Protein AF-A0A973CL32-F1 (afdb_monomer)

Structure (mmCIF, N/CA/C/O backbone):
data_AF-A0A973CL32-F1
#
_entry.id   AF-A0A973CL32-F1
#
loop_
_atom_site.group_PDB
_atom_site.id
_atom_site.type_symbol
_atom_site.label_atom_id
_atom_site.label_alt_id
_atom_site.label_comp_id
_atom_site.label_asym_id
_atom_site.label_entity_id
_atom_site.label_seq_id
_atom_site.pdbx_PDB_ins_code
_atom_site.Cartn_x
_atom_site.Cartn_y
_atom_site.Cartn_z
_atom_site.occupancy
_atom_site.B_iso_or_equiv
_atom_site.auth_seq_id
_atom_site.auth_comp_id
_atom_site.auth_asym_id
_atom_site.auth_atom_id
_atom_site.pdbx_PDB_model_num
ATOM 1 N N . MET A 1 1 ? 31.484 -4.682 33.815 1.00 46.16 1 MET A N 1
ATOM 2 C CA . MET A 1 1 ? 30.487 -3.812 33.155 1.00 46.16 1 MET A CA 1
ATOM 3 C C . MET A 1 1 ? 29.108 -4.346 33.508 1.00 46.16 1 MET A C 1
ATOM 5 O O . MET A 1 1 ? 28.923 -5.546 33.334 1.00 46.16 1 MET A O 1
ATOM 9 N N . PRO A 1 2 ? 28.189 -3.544 34.068 1.00 60.88 2 PRO A N 1
ATOM 10 C CA . PRO A 1 2 ? 26.828 -4.011 34.311 1.00 60.88 2 PRO A CA 1
ATOM 11 C C . PRO A 1 2 ? 26.121 -4.266 32.973 1.00 60.88 2 PRO A C 1
ATOM 13 O O . PRO A 1 2 ? 26.173 -3.429 32.073 1.00 60.88 2 PRO A O 1
ATOM 16 N N . ILE A 1 3 ? 25.490 -5.433 32.842 1.00 66.94 3 ILE A N 1
ATOM 17 C CA . ILE A 1 3 ? 24.630 -5.779 31.706 1.00 66.94 3 ILE A CA 1
ATOM 18 C C . ILE A 1 3 ? 23.251 -5.191 32.006 1.00 66.94 3 ILE A C 1
ATOM 20 O O . ILE A 1 3 ? 22.606 -5.596 32.971 1.00 66.94 3 ILE A O 1
ATOM 24 N N . ILE A 1 4 ? 22.811 -4.221 31.205 1.00 69.69 4 ILE A N 1
ATOM 25 C CA . ILE A 1 4 ? 21.449 -3.684 31.275 1.00 69.69 4 ILE A CA 1
ATOM 26 C C . ILE A 1 4 ? 20.610 -4.469 30.267 1.00 69.69 4 ILE A C 1
ATOM 28 O O . ILE A 1 4 ? 20.806 -4.337 29.061 1.00 69.69 4 ILE A O 1
ATOM 32 N N . ALA A 1 5 ? 19.708 -5.314 30.763 1.00 73.88 5 ALA A N 1
ATOM 33 C CA . ALA A 1 5 ? 18.741 -6.014 29.927 1.00 73.88 5 ALA A CA 1
ATOM 34 C C . ALA A 1 5 ? 17.584 -5.071 29.567 1.00 73.88 5 ALA A C 1
ATOM 36 O O . ALA A 1 5 ? 17.047 -4.390 30.441 1.00 73.88 5 ALA A O 1
ATOM 37 N N . TYR A 1 6 ? 17.190 -5.058 28.294 1.00 80.62 6 TYR A N 1
ATOM 38 C CA . TYR A 1 6 ? 16.025 -4.326 27.799 1.00 80.62 6 TYR A CA 1
ATOM 39 C C . TYR A 1 6 ? 14.933 -5.314 27.402 1.00 80.62 6 TYR A C 1
ATOM 41 O O . TYR A 1 6 ? 15.220 -6.365 26.829 1.00 80.62 6 TYR A O 1
ATOM 49 N N . LYS A 1 7 ? 13.680 -4.964 27.688 1.00 82.44 7 LYS A N 1
ATOM 50 C CA . LYS A 1 7 ? 12.511 -5.666 27.161 1.00 82.44 7 LYS A CA 1
ATOM 51 C C . LYS A 1 7 ? 12.025 -4.936 25.918 1.00 82.44 7 LYS A C 1
ATOM 53 O O . LYS A 1 7 ? 12.028 -3.707 25.892 1.00 82.44 7 LYS A O 1
ATOM 58 N N . THR A 1 8 ? 11.591 -5.684 24.912 1.00 84.88 8 THR A N 1
ATOM 59 C CA . THR A 1 8 ? 10.982 -5.135 23.698 1.00 84.88 8 THR A CA 1
ATOM 60 C C . THR A 1 8 ? 9.617 -5.771 23.473 1.00 84.88 8 THR A C 1
ATOM 62 O O . THR A 1 8 ? 9.423 -6.949 23.762 1.00 84.88 8 THR A O 1
ATOM 65 N N . VAL A 1 9 ? 8.666 -4.969 23.006 1.00 85.50 9 VAL A N 1
ATOM 66 C CA . VAL A 1 9 ? 7.362 -5.411 22.507 1.00 85.50 9 VAL A CA 1
ATOM 67 C C . VAL A 1 9 ? 7.264 -4.903 21.081 1.00 85.50 9 VAL A C 1
ATOM 69 O O . VAL A 1 9 ? 7.376 -3.697 20.858 1.00 85.50 9 VAL A O 1
ATOM 72 N N . THR A 1 10 ? 7.083 -5.820 20.138 1.00 86.19 10 THR A N 1
ATOM 73 C CA . THR A 1 10 ? 6.906 -5.510 18.720 1.00 86.19 10 THR A CA 1
ATOM 74 C C . THR A 1 10 ? 5.519 -5.966 18.309 1.00 86.19 10 THR A C 1
ATOM 76 O O . THR A 1 10 ? 5.121 -7.084 18.626 1.00 86.19 10 THR A O 1
ATOM 79 N N . ILE A 1 11 ? 4.793 -5.092 17.626 1.00 86.69 11 ILE A N 1
ATOM 80 C CA . ILE A 1 11 ? 3.496 -5.390 17.029 1.00 86.69 11 ILE A CA 1
ATOM 81 C C . ILE A 1 11 ? 3.693 -5.264 15.527 1.00 86.69 11 ILE A C 1
ATOM 83 O O . ILE A 1 11 ? 4.079 -4.193 15.060 1.00 86.69 11 ILE A O 1
ATOM 87 N N . ASN A 1 12 ? 3.467 -6.359 14.811 1.00 90.25 12 ASN A N 1
ATOM 88 C CA . ASN A 1 12 ? 3.459 -6.404 13.354 1.00 90.25 12 ASN A CA 1
ATOM 89 C C . ASN A 1 12 ? 2.015 -6.588 12.917 1.00 90.25 12 ASN A C 1
ATOM 91 O O . ASN A 1 12 ? 1.302 -7.359 13.550 1.00 90.25 12 ASN A O 1
ATOM 95 N N . ILE A 1 13 ? 1.594 -5.897 11.869 1.00 91.88 13 ILE A N 1
ATOM 96 C CA . ILE A 1 13 ? 0.266 -6.051 11.281 1.00 91.88 13 ILE A CA 1
ATOM 97 C C . ILE A 1 13 ? 0.396 -6.043 9.766 1.00 91.88 13 ILE A C 1
ATOM 99 O O . ILE A 1 13 ? 1.295 -5.393 9.225 1.00 91.88 13 ILE A O 1
ATOM 103 N N . HIS A 1 14 ? -0.549 -6.698 9.111 1.00 94.12 14 HIS A N 1
ATOM 104 C CA . HIS A 1 14 ? -0.807 -6.492 7.698 1.00 94.12 14 HIS A CA 1
ATOM 105 C C . HIS A 1 14 ? -2.067 -5.638 7.574 1.00 94.12 14 HIS A C 1
ATOM 107 O O . HIS A 1 14 ? -3.058 -5.899 8.257 1.00 94.12 14 HIS A O 1
ATOM 113 N N . TYR A 1 15 ? -2.044 -4.596 6.754 1.00 94.06 15 TYR A N 1
ATOM 114 C CA . TYR A 1 15 ? -3.199 -3.730 6.548 1.00 94.06 15 TYR A CA 1
ATOM 115 C C . TYR A 1 15 ? -3.671 -3.791 5.102 1.00 94.06 15 TYR A C 1
ATOM 117 O O . TYR A 1 15 ? -2.870 -3.989 4.194 1.00 94.06 15 TYR A O 1
ATOM 125 N N . ALA A 1 16 ? -4.957 -3.527 4.890 1.00 94.31 16 ALA A N 1
ATOM 126 C CA . ALA A 1 16 ? -5.509 -3.240 3.574 1.00 94.31 16 ALA A CA 1
ATOM 127 C C . ALA A 1 16 ? -6.421 -2.013 3.607 1.00 94.31 16 ALA A C 1
ATOM 129 O O . ALA A 1 16 ? -7.000 -1.667 4.637 1.00 94.31 16 ALA A O 1
ATOM 130 N N . GLN A 1 17 ? -6.526 -1.324 2.475 1.00 95.31 17 GLN A N 1
ATOM 131 C CA . GLN A 1 17 ? -7.317 -0.109 2.323 1.00 95.31 17 GLN A CA 1
ATOM 132 C C . GLN A 1 17 ? -7.864 0.005 0.900 1.00 95.31 17 GLN A C 1
ATOM 134 O O . GLN A 1 17 ? -7.115 -0.099 -0.073 1.00 95.31 17 GLN A O 1
ATOM 139 N N . GLY A 1 18 ? -9.152 0.314 0.780 1.00 94.19 18 GLY A N 1
ATOM 140 C CA . GLY A 1 18 ? -9.776 0.650 -0.496 1.00 94.19 18 GLY A CA 1
ATOM 141 C C . GLY A 1 18 ? -9.588 2.129 -0.816 1.00 94.19 18 GLY A C 1
ATOM 142 O O . GLY A 1 18 ? -9.712 2.996 0.051 1.00 94.19 18 GLY A O 1
ATOM 143 N N . ARG A 1 19 ? -9.263 2.455 -2.064 1.00 93.06 19 ARG A N 1
ATOM 144 C CA . ARG A 1 19 ? -8.953 3.827 -2.480 1.00 93.06 19 ARG A CA 1
ATOM 145 C C . ARG A 1 19 ? -9.694 4.172 -3.746 1.00 93.06 19 ARG A C 1
ATOM 147 O O . ARG A 1 19 ? -9.392 3.624 -4.801 1.00 93.06 19 ARG A O 1
ATOM 154 N N . ARG A 1 20 ? -10.625 5.116 -3.642 1.00 92.81 20 ARG A N 1
ATOM 155 C CA . ARG A 1 20 ? -11.398 5.605 -4.782 1.00 92.81 20 ARG A CA 1
ATOM 156 C C . ARG A 1 20 ? -10.759 6.869 -5.340 1.00 92.81 20 ARG A C 1
ATOM 158 O O . ARG A 1 20 ? -10.521 7.827 -4.603 1.00 92.81 20 ARG A O 1
ATOM 165 N N . ILE A 1 21 ? -10.432 6.863 -6.626 1.00 92.62 21 ILE A N 1
ATOM 166 C CA . ILE A 1 21 ? -9.752 7.960 -7.325 1.00 92.62 21 ILE A CA 1
ATOM 167 C C . ILE A 1 21 ? -10.384 8.192 -8.696 1.00 92.62 21 ILE A C 1
ATOM 169 O O . ILE A 1 21 ? -10.992 7.292 -9.264 1.00 92.62 21 ILE A O 1
ATOM 173 N N . ASP A 1 22 ? -10.169 9.378 -9.259 1.00 92.94 22 ASP A N 1
ATOM 174 C CA . ASP A 1 22 ? -10.465 9.636 -10.668 1.00 92.94 22 ASP A CA 1
ATOM 175 C C . ASP A 1 22 ? -9.274 9.218 -11.530 1.00 92.94 22 ASP A C 1
ATOM 177 O O . ASP A 1 22 ? -8.129 9.587 -11.243 1.00 92.94 22 ASP A O 1
ATOM 181 N N . CYS A 1 23 ? -9.534 8.475 -12.604 1.00 90.56 23 CYS A N 1
ATOM 182 C CA . CYS A 1 23 ? -8.497 8.107 -13.558 1.00 90.56 23 CYS A CA 1
ATOM 183 C C . CYS A 1 23 ? -7.926 9.347 -14.269 1.00 90.56 23 CYS A C 1
ATOM 185 O O . CYS A 1 23 ? -8.664 10.173 -14.808 1.00 90.56 23 CYS A O 1
ATOM 187 N N . GLU A 1 24 ? -6.599 9.453 -14.344 1.00 92.06 24 GLU A N 1
ATOM 188 C CA . GLU A 1 24 ? -5.898 10.553 -15.022 1.00 92.06 24 GLU A CA 1
ATOM 189 C C . GLU A 1 24 ? -6.152 10.587 -16.541 1.00 92.06 24 GLU A C 1
ATOM 191 O O . GLU A 1 24 ? -5.988 11.638 -17.156 1.00 92.06 24 GLU A O 1
ATOM 196 N N . HIS A 1 25 ? -6.571 9.461 -17.135 1.00 89.38 25 HIS A N 1
ATOM 197 C CA . HIS A 1 25 ? -6.725 9.302 -18.588 1.00 89.38 25 HIS A CA 1
ATOM 198 C C . HIS A 1 25 ? -8.168 9.431 -19.068 1.00 89.38 25 HIS A C 1
ATOM 200 O O . HIS A 1 25 ? -8.442 10.158 -20.018 1.00 89.38 25 HIS A O 1
ATOM 206 N N . CYS A 1 26 ? -9.090 8.694 -18.441 1.00 90.19 26 CYS A N 1
ATOM 207 C CA . CYS A 1 26 ? -10.501 8.666 -18.843 1.00 90.19 26 CYS A CA 1
ATOM 208 C C . CYS A 1 26 ? -11.412 9.476 -17.913 1.00 90.19 26 CYS A C 1
ATOM 210 O O . CYS A 1 26 ? -12.597 9.612 -18.209 1.00 90.19 26 CYS A O 1
ATOM 212 N N . HIS A 1 27 ? -10.875 10.002 -16.803 1.00 92.50 27 HIS A N 1
ATOM 213 C CA . HIS A 1 27 ? -11.597 10.786 -15.793 1.00 92.50 27 HIS A CA 1
ATOM 214 C C . HIS A 1 27 ? -12.807 10.085 -15.165 1.00 92.50 27 HIS A C 1
ATOM 216 O O . HIS A 1 27 ? -13.598 10.727 -14.481 1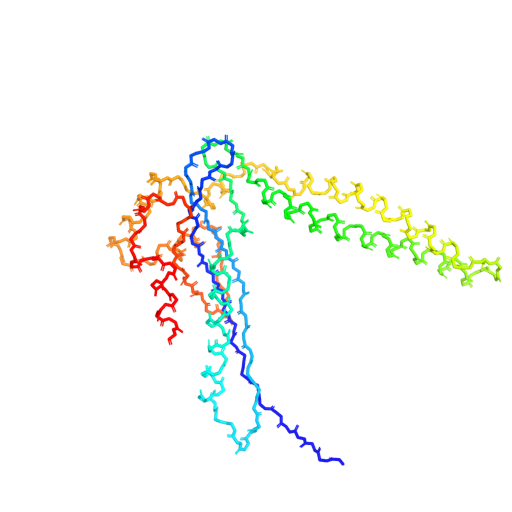.00 92.50 27 HIS A O 1
ATOM 222 N N . GLN A 1 28 ? -12.939 8.775 -15.370 1.00 92.06 28 GLN A N 1
ATOM 223 C CA . GLN A 1 28 ? -13.918 7.959 -14.671 1.00 92.06 28 GLN A CA 1
ATOM 224 C C . GLN A 1 28 ? -13.379 7.589 -13.286 1.00 92.06 28 GLN A C 1
ATOM 226 O O . GLN A 1 28 ? -12.179 7.292 -13.164 1.00 92.06 28 GLN A O 1
ATOM 231 N N . PRO A 1 29 ? -14.235 7.600 -12.253 1.00 92.06 29 PRO A N 1
ATOM 232 C CA . PRO A 1 29 ? -13.863 7.104 -10.946 1.00 92.06 29 PRO A CA 1
ATOM 233 C C . PRO A 1 29 ? -13.666 5.589 -10.994 1.00 92.06 29 PRO A C 1
ATOM 235 O O . PRO A 1 29 ? -14.333 4.860 -11.734 1.00 92.06 29 PRO A O 1
ATOM 238 N N . PHE A 1 30 ? -12.720 5.117 -10.199 1.00 92.25 30 PHE A N 1
ATOM 239 C CA . PHE A 1 30 ? -12.553 3.703 -9.908 1.00 92.25 30 PHE A CA 1
ATOM 240 C C . PHE A 1 30 ? -11.928 3.542 -8.528 1.00 92.25 30 PHE A C 1
ATOM 242 O O . PHE A 1 30 ? -11.313 4.469 -7.987 1.00 92.25 30 PHE A O 1
ATOM 249 N N . THR A 1 31 ? -12.078 2.354 -7.965 1.00 93.12 31 THR A N 1
ATOM 250 C CA . THR A 1 31 ? -11.543 2.008 -6.654 1.00 93.12 31 THR A CA 1
ATOM 251 C C . THR A 1 31 ? -10.511 0.915 -6.809 1.00 93.12 31 THR A C 1
ATOM 253 O O . THR A 1 31 ? -10.709 -0.010 -7.583 1.00 93.12 31 THR A O 1
ATOM 256 N N . TYR A 1 32 ? -9.403 1.007 -6.089 1.00 92.50 32 TYR A N 1
ATOM 257 C CA . TYR A 1 32 ? -8.384 -0.038 -6.051 1.00 92.50 32 TYR A CA 1
ATOM 258 C C . TYR A 1 32 ? -8.009 -0.362 -4.610 1.00 92.50 32 TYR A C 1
ATOM 260 O O . TYR A 1 32 ? -8.146 0.487 -3.722 1.00 92.50 32 TYR A O 1
ATOM 268 N N . ILE A 1 33 ? -7.543 -1.584 -4.381 1.00 91.62 33 ILE A N 1
ATOM 269 C CA . ILE A 1 33 ? -7.067 -2.014 -3.070 1.00 91.62 33 ILE A CA 1
ATOM 270 C C . ILE A 1 33 ? -5.563 -1.765 -2.952 1.00 91.62 33 ILE A C 1
ATOM 272 O O . ILE A 1 33 ? -4.7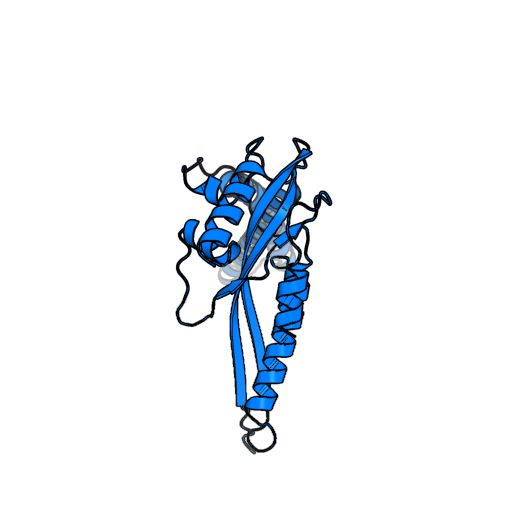98 -1.915 -3.904 1.00 91.62 33 ILE A O 1
ATOM 276 N N . THR A 1 34 ? -5.131 -1.319 -1.779 1.00 91.81 34 THR A N 1
ATOM 277 C CA . THR A 1 34 ? -3.718 -1.288 -1.408 1.00 91.81 34 THR A CA 1
ATOM 278 C C . THR A 1 34 ? -3.540 -2.014 -0.095 1.00 91.81 34 THR A C 1
ATOM 280 O O . THR A 1 34 ? -4.361 -1.876 0.808 1.00 91.81 34 THR A O 1
ATOM 283 N N . ASP A 1 35 ? -2.423 -2.704 0.022 1.00 91.62 35 ASP A N 1
ATOM 284 C CA . ASP A 1 35 ? -2.042 -3.455 1.203 1.00 91.62 35 ASP A CA 1
ATOM 285 C C . ASP A 1 35 ? -0.588 -3.167 1.600 1.00 91.62 35 ASP A C 1
ATOM 287 O O . ASP A 1 35 ? 0.155 -2.478 0.884 1.00 91.62 35 ASP A O 1
ATOM 291 N N . GLY A 1 36 ? -0.197 -3.648 2.775 1.00 90.88 36 GLY A N 1
ATOM 292 C CA . GLY A 1 36 ? 1.188 -3.622 3.217 1.00 90.88 36 GLY A CA 1
ATOM 293 C C . GLY A 1 36 ? 1.368 -4.004 4.678 1.00 90.88 36 GLY A C 1
ATOM 294 O O . GLY A 1 36 ? 0.412 -4.184 5.427 1.00 90.88 36 GLY A O 1
ATOM 295 N N . ASP A 1 37 ? 2.629 -4.075 5.094 1.00 91.94 37 ASP A N 1
ATOM 296 C CA . ASP A 1 37 ? 2.995 -4.389 6.471 1.00 91.94 37 ASP A CA 1
ATOM 297 C C . ASP A 1 37 ? 3.382 -3.124 7.235 1.00 91.94 37 ASP A C 1
ATOM 299 O O . ASP A 1 37 ? 4.146 -2.286 6.746 1.00 91.94 37 ASP A O 1
ATOM 303 N N . GLU A 1 38 ? 2.905 -3.009 8.470 1.00 91.00 38 GLU A N 1
ATOM 304 C CA . GLU A 1 38 ? 3.346 -1.984 9.411 1.00 91.00 38 GLU A CA 1
ATOM 305 C C . GLU A 1 38 ? 3.803 -2.641 10.709 1.00 91.00 38 GLU A C 1
ATOM 307 O O . GLU A 1 38 ? 3.241 -3.634 11.176 1.00 91.00 38 GLU A O 1
ATOM 312 N N . SER A 1 39 ? 4.846 -2.074 11.311 1.00 88.62 39 SER A N 1
ATOM 313 C CA . SER A 1 39 ? 5.349 -2.550 12.593 1.00 88.62 39 SER A CA 1
ATOM 314 C C . SER A 1 39 ? 5.672 -1.393 13.521 1.00 88.62 39 SER A C 1
ATOM 316 O O . SER A 1 39 ? 6.168 -0.342 13.111 1.00 88.62 39 SER A O 1
ATOM 318 N N . ALA A 1 40 ? 5.395 -1.593 14.803 1.00 87.31 40 ALA A N 1
ATOM 319 C CA . ALA A 1 40 ? 5.767 -0.660 15.850 1.00 87.31 40 ALA A CA 1
ATOM 320 C C . ALA A 1 40 ? 6.436 -1.411 16.996 1.00 87.31 40 ALA A C 1
ATOM 322 O O . ALA A 1 40 ? 5.964 -2.456 17.443 1.00 87.31 40 ALA A O 1
ATOM 323 N N . GLN A 1 41 ? 7.534 -0.845 17.493 1.00 87.44 41 GLN A N 1
ATOM 324 C CA . GLN A 1 41 ? 8.300 -1.411 18.592 1.00 87.44 41 GLN A CA 1
ATOM 325 C C . GLN A 1 41 ? 8.339 -0.439 19.771 1.00 87.44 41 GLN A C 1
ATOM 327 O O . GLN A 1 41 ? 8.572 0.760 19.607 1.00 87.44 41 GLN A O 1
ATOM 332 N N . SER A 1 42 ? 8.147 -0.967 20.976 1.00 85.88 42 SER A N 1
ATOM 333 C CA . SER A 1 42 ? 8.385 -0.262 22.233 1.00 85.88 42 SER A CA 1
ATOM 334 C C . SER A 1 42 ? 9.449 -0.990 23.047 1.00 85.88 42 SER A C 1
ATOM 336 O O . SER A 1 42 ? 9.432 -2.218 23.153 1.00 85.88 42 SER A O 1
ATOM 338 N N . THR A 1 43 ? 10.366 -0.229 23.645 1.00 84.44 43 THR A N 1
ATOM 339 C CA . THR A 1 43 ? 11.470 -0.751 24.459 1.00 84.44 43 THR A CA 1
ATOM 340 C C . THR A 1 43 ? 11.369 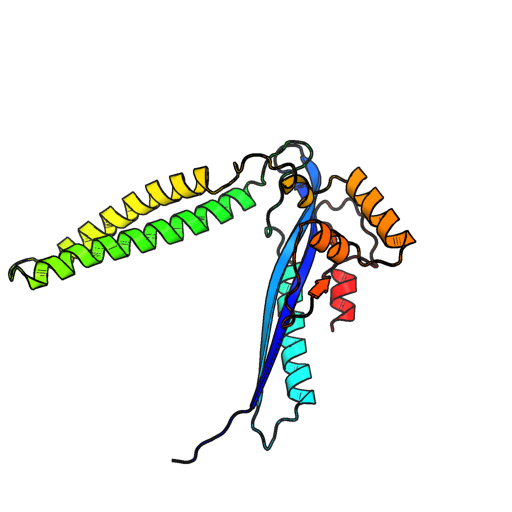-0.196 25.873 1.00 84.44 43 THR A C 1
ATOM 342 O O . THR A 1 43 ? 11.146 1.000 26.060 1.00 84.44 43 THR A O 1
ATOM 345 N N . GLY A 1 44 ? 11.549 -1.056 26.872 1.00 80.12 44 GLY A N 1
ATOM 346 C CA . GLY A 1 44 ? 11.410 -0.717 28.283 1.00 80.12 44 GLY A CA 1
ATOM 347 C C . GLY A 1 44 ? 12.468 -1.380 29.158 1.00 80.12 44 GLY A C 1
ATOM 348 O O . GLY A 1 44 ? 13.107 -2.360 28.766 1.00 80.12 44 GLY A O 1
ATOM 349 N N . LEU A 1 45 ? 12.658 -0.839 30.362 1.00 80.88 45 LEU A N 1
ATOM 350 C CA . LEU A 1 45 ? 13.501 -1.463 31.382 1.00 80.88 45 LEU A CA 1
ATOM 351 C C . LEU A 1 45 ? 12.654 -2.475 32.168 1.00 80.88 45 LEU A C 1
ATOM 353 O O . LEU A 1 45 ? 11.602 -2.083 32.676 1.00 80.88 45 LEU A O 1
ATOM 357 N N . PRO A 1 46 ? 13.106 -3.730 32.352 1.00 69.81 46 PRO A N 1
ATOM 358 C CA . PRO A 1 46 ? 12.306 -4.790 32.977 1.00 69.81 46 PRO A CA 1
ATOM 359 C C . PRO A 1 46 ? 11.754 -4.460 34.371 1.00 69.81 46 PRO A C 1
ATOM 361 O O . PRO A 1 46 ? 10.743 -5.017 34.776 1.00 69.81 46 PRO A O 1
ATOM 364 N N . LEU A 1 47 ? 12.422 -3.572 35.115 1.00 67.06 47 LEU A N 1
ATOM 365 C CA . LEU A 1 47 ? 12.046 -3.195 36.483 1.00 67.06 47 LEU A CA 1
ATOM 366 C C . LEU A 1 47 ? 11.089 -1.995 36.560 1.00 67.06 47 LEU A C 1
ATOM 368 O O . LEU A 1 47 ? 10.553 -1.724 37.629 1.00 67.06 47 LEU A O 1
ATOM 372 N N . VAL A 1 48 ? 10.915 -1.249 35.465 1.00 73.81 48 VAL A N 1
ATOM 373 C CA . VAL A 1 48 ? 10.200 0.044 35.460 1.00 73.81 48 VAL A CA 1
ATOM 374 C C . VAL A 1 48 ? 9.027 0.039 34.480 1.00 73.81 48 VAL A C 1
ATOM 376 O O . VAL A 1 48 ? 8.031 0.723 34.702 1.00 73.81 48 VAL A O 1
ATOM 379 N N . SER A 1 49 ? 9.132 -0.722 33.394 1.00 73.50 49 SER A N 1
ATOM 380 C CA . SER A 1 49 ? 8.145 -0.742 32.318 1.00 73.50 49 SER A CA 1
ATOM 381 C C . SER A 1 49 ? 7.201 -1.932 32.471 1.00 73.50 49 SER A C 1
ATOM 383 O O . SER A 1 49 ? 7.651 -3.074 32.512 1.00 73.50 49 SER A O 1
ATOM 385 N N . SER A 1 50 ? 5.893 -1.668 32.528 1.00 81.50 50 SER A N 1
ATOM 386 C CA . SER A 1 50 ? 4.872 -2.713 32.448 1.00 81.50 50 SER A CA 1
ATOM 387 C C . SER A 1 50 ? 4.610 -3.110 30.996 1.00 81.50 50 SER A C 1
ATOM 389 O O . SER A 1 50 ? 4.654 -2.275 30.089 1.00 81.50 50 SER A O 1
ATOM 391 N N . ASP A 1 51 ? 4.272 -4.379 30.788 1.00 79.31 51 ASP A N 1
ATOM 392 C CA . ASP A 1 51 ? 3.952 -4.930 29.465 1.00 79.31 51 ASP A CA 1
ATOM 393 C C . ASP A 1 51 ? 2.766 -4.209 28.829 1.00 79.31 51 ASP A C 1
ATOM 395 O O . ASP A 1 51 ? 2.799 -3.875 27.649 1.00 79.31 51 ASP A O 1
ATOM 399 N N . GLU A 1 52 ? 1.759 -3.874 29.637 1.00 79.69 52 GLU A N 1
ATOM 400 C CA . GLU A 1 52 ? 0.592 -3.112 29.197 1.00 79.69 52 GLU A CA 1
ATOM 401 C C . GLU A 1 52 ? 0.967 -1.686 28.755 1.00 79.69 52 GLU A C 1
ATOM 403 O O . GLU A 1 52 ? 0.478 -1.194 27.738 1.00 79.69 52 GLU A O 1
ATOM 408 N N . GLY A 1 53 ? 1.874 -1.017 29.478 1.00 80.12 53 GLY A N 1
ATOM 409 C CA . GLY A 1 53 ? 2.345 0.325 29.121 1.00 80.12 53 GLY A CA 1
ATOM 410 C C . GLY A 1 53 ? 3.194 0.334 27.847 1.00 80.12 53 GLY A C 1
ATOM 411 O O . GLY A 1 53 ? 3.085 1.248 27.022 1.00 80.12 53 GLY A O 1
ATOM 412 N N . MET A 1 54 ? 4.006 -0.707 27.655 1.00 84.50 54 MET A N 1
ATOM 413 C CA . MET A 1 54 ? 4.784 -0.909 26.433 1.00 84.50 54 MET A CA 1
ATOM 414 C C . MET A 1 54 ? 3.883 -1.248 25.242 1.00 84.50 54 MET A C 1
ATOM 416 O O . MET A 1 54 ? 4.051 -0.659 24.176 1.00 84.50 54 MET A O 1
ATOM 420 N N . GLY A 1 55 ? 2.885 -2.116 25.436 1.00 82.31 55 GLY A N 1
ATOM 421 C CA . GLY A 1 55 ? 1.881 -2.452 24.425 1.00 82.31 55 GLY A CA 1
ATOM 422 C C . GLY A 1 55 ? 1.083 -1.228 23.978 1.00 82.31 55 GLY A C 1
ATOM 423 O O . GLY A 1 55 ? 1.021 -0.946 22.786 1.00 82.31 55 GLY A O 1
ATOM 424 N N . LYS A 1 56 ? 0.577 -0.419 24.919 1.00 84.88 56 LYS A N 1
ATOM 425 C CA . LYS A 1 56 ? -0.100 0.857 24.610 1.00 84.88 56 LYS A CA 1
ATOM 426 C C . LYS A 1 56 ? 0.796 1.824 23.833 1.00 84.88 56 LYS A C 1
ATOM 428 O O . LYS A 1 56 ? 0.337 2.482 22.904 1.00 84.88 56 LYS A O 1
ATOM 433 N N . SER A 1 57 ? 2.079 1.905 24.186 1.00 84.88 57 SER A N 1
ATOM 434 C CA . SER A 1 57 ? 3.038 2.760 23.474 1.00 84.88 57 SER A CA 1
ATOM 435 C C . SER A 1 57 ? 3.314 2.263 22.052 1.00 84.88 57 SER A C 1
ATOM 437 O O . SER A 1 57 ? 3.356 3.076 21.129 1.00 84.88 57 SER A O 1
ATOM 439 N N . ALA A 1 58 ? 3.465 0.947 21.866 1.00 85.62 58 ALA A N 1
ATOM 440 C CA . ALA A 1 58 ? 3.621 0.333 20.550 1.00 85.62 58 ALA A CA 1
ATOM 441 C C . ALA A 1 58 ? 2.364 0.544 19.690 1.00 85.62 58 ALA A C 1
ATOM 443 O O . ALA A 1 58 ? 2.482 1.044 18.576 1.00 85.62 58 ALA A O 1
ATOM 444 N N . MET A 1 59 ? 1.168 0.301 20.237 1.00 86.19 59 MET A N 1
ATOM 445 C CA . MET A 1 59 ? -0.110 0.544 19.552 1.00 86.19 59 MET A CA 1
ATOM 446 C C . MET A 1 59 ? -0.299 2.008 19.157 1.00 86.19 59 MET A C 1
ATOM 448 O O . MET A 1 59 ? -0.716 2.297 18.041 1.00 86.19 59 MET A O 1
ATOM 452 N N . LYS A 1 60 ? 0.078 2.957 20.020 1.00 87.75 60 LYS A N 1
ATOM 453 C CA . LYS A 1 60 ? 0.039 4.385 19.676 1.00 87.75 60 LYS A CA 1
ATOM 454 C C . LYS A 1 60 ? 1.001 4.732 18.534 1.00 87.75 60 LYS A C 1
ATOM 456 O O . LYS A 1 60 ? 0.675 5.558 17.681 1.00 87.75 60 LYS A O 1
ATOM 461 N N . GLY A 1 61 ? 2.191 4.127 18.524 1.00 86.88 61 GLY A N 1
ATOM 462 C CA . GLY A 1 61 ? 3.138 4.246 17.414 1.00 86.88 61 GLY A CA 1
ATOM 463 C C . GLY A 1 61 ? 2.556 3.691 16.114 1.00 86.88 61 GLY A C 1
ATOM 464 O O . GLY A 1 61 ? 2.640 4.348 15.078 1.00 86.88 61 GLY A O 1
ATOM 465 N N . LEU A 1 62 ? 1.901 2.534 16.207 1.00 88.94 62 LEU A N 1
ATOM 466 C CA . LEU A 1 62 ? 1.265 1.851 15.091 1.00 88.94 62 LEU A CA 1
ATOM 467 C C . LEU A 1 62 ? 0.101 2.653 14.505 1.00 88.94 62 LEU A C 1
ATOM 469 O O . LEU A 1 62 ? 0.114 2.939 13.316 1.00 88.94 62 LEU A O 1
ATOM 473 N N . SER A 1 63 ? -0.840 3.107 15.338 1.00 88.38 63 SER A N 1
ATOM 474 C CA . SER A 1 63 ? -1.976 3.952 14.934 1.00 88.38 63 SER A CA 1
ATOM 475 C C . SER A 1 63 ? -1.508 5.214 14.197 1.00 88.38 63 SER A C 1
ATOM 477 O O . SER A 1 63 ? -2.016 5.552 13.129 1.00 88.38 63 SER A O 1
ATOM 479 N N . LYS A 1 64 ? -0.443 5.870 14.683 1.00 89.69 64 LYS A N 1
ATOM 480 C CA . LYS A 1 64 ? 0.152 7.022 13.989 1.00 89.69 64 LYS A CA 1
ATOM 481 C C . LYS A 1 64 ? 0.753 6.647 12.627 1.00 89.69 64 LYS A C 1
ATOM 483 O O . LYS A 1 64 ? 0.657 7.444 11.691 1.00 89.69 64 LYS A O 1
ATOM 488 N N . SER A 1 65 ? 1.392 5.479 12.520 1.00 89.94 65 SER A N 1
ATOM 489 C CA . SER A 1 65 ? 1.926 4.983 11.246 1.00 89.94 65 SER A CA 1
ATOM 490 C C . SER A 1 65 ? 0.797 4.692 10.257 1.00 89.94 65 SER A C 1
ATOM 492 O O . SER A 1 65 ? 0.801 5.225 9.147 1.00 89.94 65 SER A O 1
ATOM 494 N N . LEU A 1 66 ? -0.237 3.970 10.701 1.00 91.00 66 LEU A N 1
ATOM 495 C CA . LEU A 1 66 ? -1.418 3.648 9.901 1.00 91.00 66 LEU A CA 1
ATOM 496 C C . LEU A 1 66 ? -2.145 4.903 9.421 1.00 91.00 66 LEU A C 1
ATOM 498 O O . LEU A 1 66 ? -2.456 5.004 8.240 1.00 91.00 66 LEU A O 1
ATOM 502 N N . ALA A 1 67 ? -2.336 5.907 10.281 1.00 90.56 67 ALA A N 1
ATOM 503 C CA . ALA A 1 67 ? -2.941 7.178 9.883 1.00 90.56 67 ALA A CA 1
ATOM 504 C C . ALA A 1 67 ? -2.117 7.904 8.801 1.00 90.56 67 ALA A C 1
ATOM 506 O O . ALA A 1 67 ? -2.667 8.472 7.854 1.00 90.56 67 ALA A O 1
ATOM 507 N N . SER A 1 68 ? -0.784 7.859 8.909 1.00 90.94 68 SER A N 1
ATOM 508 C CA . SER A 1 68 ? 0.123 8.420 7.900 1.00 90.94 68 SER A CA 1
ATOM 509 C C . SER A 1 68 ? -0.007 7.693 6.561 1.00 90.94 68 SER A C 1
ATOM 511 O O . SER A 1 68 ? -0.085 8.332 5.511 1.00 90.94 68 SER A O 1
ATOM 513 N N . VAL A 1 69 ? -0.063 6.361 6.585 1.00 88.88 69 VAL A N 1
ATOM 514 C CA . VAL A 1 69 ? -0.234 5.522 5.393 1.00 88.88 69 VAL A CA 1
ATOM 515 C C . VAL A 1 69 ? -1.602 5.741 4.751 1.00 88.88 69 VAL A C 1
ATOM 517 O O . VAL A 1 69 ? -1.669 6.057 3.559 1.00 88.88 69 VAL A O 1
ATOM 520 N N . ALA A 1 70 ? -2.675 5.674 5.539 1.00 89.00 70 ALA A N 1
ATOM 521 C CA . ALA A 1 70 ? -4.052 5.837 5.086 1.00 89.00 70 ALA A CA 1
ATOM 522 C C . ALA A 1 70 ? -4.284 7.174 4.362 1.00 89.00 70 ALA A C 1
ATOM 524 O O . ALA A 1 70 ? -5.068 7.240 3.413 1.00 89.00 70 ALA A O 1
ATOM 525 N N . GLY A 1 71 ? -3.564 8.230 4.762 1.00 87.25 71 GLY A N 1
ATOM 526 C CA . GLY A 1 71 ? -3.648 9.561 4.159 1.00 87.25 71 GLY A CA 1
ATOM 527 C C . GLY A 1 71 ? -2.873 9.751 2.845 1.00 87.25 71 GLY A C 1
ATOM 528 O O . GLY A 1 71 ? -3.165 10.691 2.100 1.00 87.25 71 GLY A O 1
ATOM 529 N N . LYS A 1 72 ? -1.896 8.895 2.510 1.00 88.12 72 LYS A N 1
ATOM 530 C CA . LYS A 1 72 ? -1.055 9.067 1.305 1.00 88.12 72 LYS A CA 1
ATOM 531 C C . LYS A 1 72 ? -1.860 8.842 0.029 1.00 88.12 72 LYS A C 1
ATOM 533 O O . LYS A 1 72 ? -2.121 7.701 -0.294 1.00 88.12 72 LYS A O 1
ATOM 538 N N . LYS A 1 73 ? -2.180 9.875 -0.756 1.00 83.19 73 LYS A N 1
ATOM 539 C CA . LYS A 1 73 ? -2.985 9.718 -1.990 1.00 83.19 73 LYS A CA 1
ATOM 540 C C . LYS A 1 73 ? -2.363 8.789 -3.048 1.00 83.19 73 LYS A C 1
ATOM 542 O O . LYS A 1 73 ? -3.061 7.964 -3.618 1.00 83.19 73 LYS A O 1
ATOM 547 N N . ASN A 1 74 ? -1.060 8.916 -3.300 1.00 83.44 74 ASN A N 1
ATOM 548 C CA . ASN A 1 74 ? -0.392 8.262 -4.432 1.00 83.44 74 ASN A CA 1
ATOM 549 C C . ASN A 1 74 ? 0.378 7.012 -3.980 1.00 83.44 74 ASN A C 1
ATOM 551 O O . ASN A 1 74 ? 1.610 7.031 -3.903 1.00 83.44 74 ASN A O 1
ATOM 555 N N . THR A 1 75 ? -0.354 5.953 -3.638 1.00 84.06 75 THR A N 1
ATOM 556 C CA . THR A 1 75 ? 0.189 4.652 -3.214 1.00 84.06 75 THR A CA 1
ATOM 557 C C . THR A 1 75 ? -0.681 3.506 -3.721 1.00 84.06 75 THR A C 1
ATOM 559 O O . THR A 1 75 ? -1.858 3.724 -4.004 1.00 84.06 75 THR A O 1
ATOM 562 N N . GLY A 1 76 ? -0.108 2.304 -3.793 1.00 80.00 76 GLY A N 1
ATOM 563 C CA . GLY A 1 76 ? -0.761 1.095 -4.297 1.00 80.00 76 GLY A CA 1
ATOM 564 C C . GLY A 1 76 ? -0.611 0.910 -5.807 1.00 80.00 76 GLY A C 1
ATOM 565 O O . GLY A 1 76 ? 0.032 1.714 -6.490 1.00 80.00 76 GLY A O 1
ATOM 566 N N . HIS A 1 77 ? -1.192 -0.175 -6.310 1.00 78.38 77 HIS A N 1
ATOM 567 C CA . HIS A 1 77 ? -1.179 -0.545 -7.722 1.00 78.38 77 HIS A CA 1
ATOM 568 C C . HIS A 1 77 ? -2.589 -0.999 -8.107 1.00 78.38 77 HIS A C 1
ATOM 570 O O . HIS A 1 77 ? -3.168 -1.835 -7.428 1.00 78.38 77 HIS A O 1
ATOM 576 N N . GLY A 1 78 ? -3.141 -0.426 -9.174 1.00 80.88 78 GLY A N 1
ATOM 577 C CA . GLY A 1 78 ? -4.464 -0.781 -9.680 1.00 80.88 78 GLY A CA 1
ATOM 578 C C . GLY A 1 78 ? -4.663 -0.204 -11.075 1.00 80.88 78 GLY A C 1
ATOM 579 O O . GLY A 1 78 ? -4.347 0.963 -11.325 1.00 80.88 78 GLY A O 1
ATOM 580 N N . ILE A 1 79 ? -5.138 -1.028 -12.000 1.00 84.56 79 ILE A N 1
ATOM 581 C CA . ILE A 1 79 ? -5.424 -0.603 -13.370 1.00 84.56 79 ILE A CA 1
ATOM 582 C C . ILE A 1 79 ? -6.799 0.066 -13.379 1.00 84.56 79 ILE A C 1
ATOM 584 O O . ILE A 1 79 ? -7.693 -0.328 -12.647 1.00 84.56 79 ILE A O 1
ATOM 588 N N . CYS A 1 80 ? -7.002 1.104 -14.188 1.00 86.94 80 CYS A N 1
ATOM 589 C CA . CYS A 1 80 ? -8.355 1.619 -14.358 1.00 86.94 80 CYS A CA 1
ATOM 590 C C . CYS A 1 80 ? -9.211 0.586 -15.122 1.00 86.94 80 CYS A C 1
ATOM 592 O O . CYS A 1 80 ? -8.865 0.288 -16.267 1.00 86.94 80 CYS A O 1
ATOM 594 N N . PRO A 1 81 ? -10.339 0.097 -14.576 1.00 86.81 81 PRO A N 1
ATOM 595 C CA . PRO A 1 81 ? -11.189 -0.886 -15.257 1.00 86.81 81 PRO A CA 1
ATOM 596 C C . PRO A 1 81 ? -11.828 -0.329 -16.541 1.00 86.81 81 PRO A C 1
ATOM 598 O O . PRO A 1 81 ? -12.098 -1.073 -17.475 1.00 86.81 81 PRO A O 1
ATOM 601 N N . HIS A 1 82 ? -11.995 0.996 -16.637 1.00 87.25 82 HIS A N 1
ATOM 602 C CA . HIS A 1 82 ? -12.631 1.653 -17.786 1.00 87.25 82 HIS A CA 1
ATOM 603 C C . HIS A 1 82 ? -11.734 1.766 -19.021 1.00 87.25 82 HIS A C 1
ATOM 605 O O . HIS A 1 82 ? -12.209 1.660 -20.148 1.00 87.25 82 HIS A O 1
ATOM 611 N N . CYS A 1 83 ? -10.447 2.073 -18.830 1.00 85.56 83 CYS A N 1
ATOM 612 C CA . CYS A 1 83 ? -9.511 2.325 -19.935 1.00 85.56 83 CYS A CA 1
ATOM 613 C C . CYS A 1 83 ? -8.288 1.405 -19.940 1.00 85.56 83 CYS A C 1
ATOM 615 O O . CYS A 1 83 ? -7.425 1.553 -20.805 1.00 85.56 83 CYS A O 1
ATOM 617 N N . SER A 1 84 ? -8.196 0.495 -18.971 1.00 84.88 84 SER A N 1
ATOM 618 C CA . SER A 1 84 ? -7.096 -0.453 -18.793 1.00 84.88 84 SER A CA 1
ATOM 619 C C . SER A 1 84 ? -5.717 0.214 -18.702 1.00 84.88 84 SER A C 1
ATOM 621 O O . SER A 1 84 ? -4.715 -0.347 -19.137 1.00 84.88 84 SER A O 1
ATOM 623 N N . GLN A 1 85 ? -5.650 1.432 -18.148 1.00 82.81 85 GLN A N 1
ATOM 624 C CA . GLN A 1 85 ? -4.395 2.167 -17.970 1.00 82.81 85 GLN A CA 1
ATOM 625 C C . GLN A 1 85 ? -4.044 2.377 -16.499 1.00 82.81 85 GLN A C 1
ATOM 627 O O . GLN A 1 85 ? -4.905 2.650 -15.659 1.00 82.81 85 GLN A O 1
ATOM 632 N N . TYR A 1 86 ? -2.746 2.311 -16.205 1.00 83.88 86 TYR A N 1
ATOM 633 C CA . TYR A 1 86 ? -2.196 2.700 -14.910 1.00 83.88 86 TYR A CA 1
ATOM 634 C C . TYR A 1 86 ? -2.120 4.219 -14.783 1.00 83.88 86 TYR A C 1
ATOM 636 O O . TYR A 1 86 ? -1.938 4.947 -15.762 1.00 83.88 86 TYR A O 1
ATOM 644 N N . GLN A 1 87 ? -2.185 4.695 -13.544 1.00 86.25 87 GLN A N 1
ATOM 645 C CA . GLN A 1 87 ? -2.046 6.116 -13.242 1.00 86.25 87 GLN A CA 1
ATOM 646 C C . GLN A 1 87 ? -0.588 6.564 -13.403 1.00 86.25 87 GLN A C 1
ATOM 648 O O . GLN A 1 87 ? 0.341 5.814 -13.089 1.00 86.25 87 GLN A O 1
ATOM 653 N N . GLY A 1 88 ? -0.356 7.800 -13.844 1.00 84.19 88 GLY A N 1
ATOM 654 C CA . GLY A 1 88 ? 0.987 8.317 -14.112 1.00 84.19 88 GLY A CA 1
ATOM 655 C C . GLY A 1 88 ? 1.900 8.269 -12.886 1.00 84.19 88 GLY A C 1
ATOM 656 O O . GLY A 1 88 ? 3.093 7.978 -13.003 1.00 84.19 88 GLY A O 1
ATOM 657 N N . TRP A 1 89 ? 1.349 8.468 -11.685 1.00 85.19 89 TRP A N 1
ATOM 658 C CA . TRP A 1 89 ? 2.105 8.321 -10.440 1.00 85.19 89 TRP A CA 1
ATOM 659 C C . TRP A 1 89 ? 2.504 6.867 -10.137 1.00 85.19 89 TRP A C 1
ATOM 661 O O . TRP A 1 89 ? 3.592 6.666 -9.597 1.00 85.19 89 TRP A O 1
ATOM 671 N N . MET A 1 90 ? 1.699 5.866 -10.519 1.00 82.69 90 MET A N 1
ATOM 672 C CA . MET A 1 90 ? 2.037 4.441 -10.360 1.00 82.69 90 MET A CA 1
ATOM 673 C C . MET A 1 90 ? 3.224 4.084 -11.255 1.00 82.69 90 MET A C 1
ATOM 675 O O . MET A 1 90 ? 4.227 3.539 -10.788 1.00 82.69 90 MET A O 1
ATOM 679 N N . VAL A 1 91 ? 3.155 4.491 -12.529 1.00 78.19 91 VAL A N 1
ATOM 680 C CA . VAL A 1 91 ? 4.235 4.275 -13.502 1.00 78.19 91 VAL A CA 1
ATOM 681 C C . VAL A 1 91 ? 5.513 4.970 -13.040 1.00 78.19 91 VAL A C 1
ATOM 683 O O . VAL A 1 91 ? 6.585 4.368 -13.030 1.00 78.19 91 VAL A O 1
ATOM 686 N N . ARG A 1 92 ? 5.409 6.225 -12.583 1.00 80.56 92 ARG A N 1
ATOM 687 C CA . ARG A 1 92 ? 6.560 6.989 -12.090 1.00 80.56 92 ARG A CA 1
ATOM 688 C C . ARG A 1 92 ? 7.202 6.341 -10.866 1.00 80.56 92 ARG A C 1
ATOM 690 O O . ARG A 1 92 ? 8.425 6.286 -10.813 1.00 80.56 92 ARG A O 1
ATOM 697 N N . ASN A 1 93 ? 6.413 5.865 -9.903 1.00 78.06 93 ASN A N 1
ATOM 698 C CA . ASN A 1 93 ? 6.935 5.218 -8.697 1.00 78.06 93 ASN A CA 1
ATOM 699 C C . ASN A 1 93 ? 7.645 3.891 -9.023 1.00 78.06 93 ASN A C 1
ATOM 701 O O . ASN A 1 93 ? 8.702 3.606 -8.459 1.00 78.06 93 ASN A O 1
ATOM 705 N N . SER A 1 94 ? 7.111 3.112 -9.970 1.00 70.75 94 SER A N 1
ATOM 706 C CA . SER A 1 94 ? 7.771 1.898 -10.470 1.00 70.75 94 SER A CA 1
ATOM 707 C C . SER A 1 94 ? 9.075 2.226 -11.213 1.00 70.75 94 SER A C 1
ATOM 709 O O . SER A 1 94 ? 10.129 1.653 -10.922 1.00 70.75 94 SER A O 1
ATOM 711 N N . LEU A 1 95 ? 9.042 3.225 -12.104 1.00 72.50 95 LEU A N 1
ATOM 712 C CA . LEU A 1 95 ? 10.213 3.702 -12.842 1.00 72.50 95 LEU A CA 1
ATOM 713 C C . LEU A 1 95 ? 11.323 4.180 -11.906 1.00 72.50 95 LEU A C 1
ATOM 715 O O . LEU A 1 95 ? 12.462 3.753 -12.060 1.00 72.50 95 LEU A O 1
ATOM 719 N N . THR A 1 96 ? 11.030 5.038 -10.927 1.00 76.25 96 THR A N 1
ATOM 720 C CA . THR A 1 96 ? 12.058 5.569 -10.017 1.00 76.25 96 THR A CA 1
ATOM 721 C C . THR A 1 96 ? 12.677 4.480 -9.148 1.00 76.25 96 THR A C 1
ATOM 723 O O . THR A 1 96 ? 13.893 4.493 -8.950 1.00 76.25 96 THR A O 1
ATOM 726 N N . LYS A 1 97 ? 11.883 3.508 -8.679 1.00 77.31 97 LYS A N 1
ATOM 727 C CA . LYS A 1 97 ? 12.382 2.359 -7.909 1.00 77.31 97 LYS A CA 1
ATOM 728 C C . LYS A 1 97 ? 13.330 1.491 -8.743 1.00 77.31 97 LYS A C 1
ATOM 730 O O . LYS A 1 97 ? 14.440 1.201 -8.297 1.00 77.31 97 LYS A O 1
ATOM 735 N N . ASN A 1 98 ? 12.923 1.123 -9.957 1.00 72.69 98 ASN A N 1
ATOM 736 C CA . ASN A 1 98 ? 13.705 0.253 -10.839 1.00 72.69 98 ASN A CA 1
ATOM 737 C C . ASN A 1 98 ? 14.945 0.958 -11.401 1.00 72.69 98 ASN A C 1
ATOM 739 O O . ASN A 1 98 ? 16.041 0.404 -11.351 1.00 72.69 98 ASN A O 1
ATOM 743 N N . ILE A 1 99 ? 14.809 2.210 -11.849 1.00 76.62 99 ILE A N 1
ATOM 744 C CA . ILE A 1 99 ? 15.942 3.034 -12.291 1.00 76.62 99 ILE A CA 1
ATOM 745 C C . ILE A 1 99 ? 16.924 3.231 -11.140 1.00 76.62 99 ILE A C 1
ATOM 747 O O . ILE A 1 99 ? 18.120 3.049 -11.341 1.00 76.62 99 ILE A O 1
ATOM 751 N N . GLY A 1 100 ? 16.452 3.546 -9.930 1.00 74.56 100 GLY A N 1
ATOM 752 C CA . GLY A 1 100 ? 17.311 3.675 -8.754 1.00 74.56 100 GLY A CA 1
ATOM 753 C C . GLY A 1 100 ? 18.077 2.384 -8.464 1.00 74.56 100 GLY A C 1
ATOM 754 O O . GLY A 1 100 ? 19.304 2.386 -8.439 1.00 74.56 100 GLY A O 1
ATOM 755 N N . CYS A 1 101 ? 17.372 1.261 -8.320 1.00 79.81 101 CYS A N 1
ATOM 756 C CA . CYS A 1 101 ? 17.994 -0.024 -8.005 1.00 79.81 101 CYS A CA 1
ATOM 757 C C . CYS A 1 101 ? 19.019 -0.459 -9.069 1.00 79.81 101 CYS A C 1
ATOM 759 O O . CYS A 1 101 ? 20.155 -0.797 -8.730 1.00 79.81 101 CYS A O 1
ATOM 761 N N . CYS A 1 102 ? 18.663 -0.384 -10.356 1.00 79.94 102 CYS A N 1
ATOM 762 C CA . CYS A 1 102 ? 19.557 -0.770 -11.447 1.00 79.94 102 CYS A CA 1
ATOM 763 C C . CYS A 1 102 ? 20.729 0.205 -11.624 1.00 79.94 102 CYS A C 1
ATOM 765 O O . CYS A 1 102 ? 21.855 -0.243 -11.827 1.00 79.94 102 CYS A O 1
ATOM 767 N N . SER A 1 103 ? 20.507 1.520 -11.519 1.00 78.94 103 SER A N 1
ATOM 768 C CA . SER A 1 103 ? 21.578 2.520 -11.659 1.00 78.94 103 SER A CA 1
ATOM 769 C C . SER A 1 103 ? 22.616 2.412 -10.548 1.00 78.94 103 SER A C 1
ATOM 771 O O . SER A 1 103 ? 23.807 2.345 -10.848 1.00 78.94 103 SER A O 1
ATOM 773 N N . PHE A 1 104 ? 22.196 2.301 -9.284 1.00 80.75 104 PHE A N 1
ATOM 774 C CA . PHE A 1 104 ? 23.124 2.140 -8.164 1.00 80.75 104 PHE A CA 1
ATOM 775 C C . PHE A 1 104 ? 23.792 0.764 -8.151 1.00 80.75 104 PHE A C 1
ATOM 777 O O . PHE A 1 104 ? 25.005 0.685 -7.959 1.00 80.75 104 PHE A O 1
ATOM 784 N N . GLY A 1 105 ? 23.038 -0.312 -8.401 1.00 80.94 105 GLY A N 1
ATOM 785 C CA . GLY A 1 105 ? 23.585 -1.668 -8.432 1.00 80.94 105 GLY A CA 1
ATOM 786 C C . GLY A 1 105 ? 24.649 -1.839 -9.516 1.00 80.94 105 GLY A C 1
ATOM 787 O O . GLY A 1 105 ? 25.742 -2.334 -9.246 1.00 80.94 105 GLY A O 1
ATOM 788 N N . ILE A 1 106 ? 24.374 -1.367 -10.734 1.00 83.69 106 ILE A N 1
ATOM 789 C CA . ILE A 1 106 ? 25.309 -1.495 -11.858 1.00 83.69 106 ILE A CA 1
ATOM 790 C C . ILE A 1 106 ? 26.486 -0.528 -11.706 1.00 83.69 106 ILE A C 1
ATOM 792 O O . ILE A 1 106 ? 27.623 -0.937 -11.938 1.00 83.69 106 ILE A O 1
ATOM 796 N N . ALA A 1 107 ? 26.267 0.707 -11.241 1.00 81.31 107 ALA A N 1
ATOM 797 C CA . ALA A 1 107 ? 27.363 1.625 -10.923 1.00 81.31 107 ALA A CA 1
ATOM 798 C C . ALA A 1 107 ? 28.326 1.031 -9.886 1.00 81.31 107 ALA A C 1
ATOM 800 O O . ALA A 1 107 ? 29.540 1.121 -10.058 1.00 81.31 107 ALA A O 1
ATOM 801 N N . PHE A 1 108 ? 27.799 0.378 -8.848 1.00 85.81 108 PHE A N 1
ATOM 802 C CA . PHE A 1 108 ? 28.607 -0.279 -7.824 1.00 85.81 108 PHE A CA 1
ATOM 803 C C . PHE A 1 108 ? 29.423 -1.447 -8.392 1.00 85.81 108 PHE A C 1
ATOM 805 O O . PHE A 1 108 ? 30.630 -1.521 -8.163 1.00 85.81 108 PHE A O 1
ATOM 812 N N . VAL A 1 109 ? 28.802 -2.320 -9.193 1.00 86.88 109 VAL A N 1
ATOM 813 C CA . VAL A 1 109 ? 29.505 -3.435 -9.854 1.00 86.88 109 VAL A CA 1
ATOM 814 C C . VAL A 1 109 ? 30.622 -2.918 -10.760 1.00 86.88 109 VAL A C 1
ATOM 816 O O . VAL A 1 109 ? 31.741 -3.425 -10.705 1.00 86.88 109 VAL A O 1
ATOM 819 N N . PHE A 1 110 ? 30.362 -1.878 -11.552 1.00 83.94 110 PHE A N 1
ATOM 820 C CA . PHE A 1 110 ? 31.379 -1.288 -12.420 1.00 83.94 110 PHE A CA 1
ATOM 821 C C . PHE A 1 110 ? 32.492 -0.592 -11.627 1.00 83.94 110 PHE A C 1
ATOM 823 O O . PHE A 1 110 ? 33.654 -0.703 -12.007 1.00 83.94 110 PHE A O 1
ATOM 830 N N . ALA A 1 111 ? 32.179 0.064 -10.507 1.00 80.94 111 ALA A N 1
ATOM 831 C CA . ALA A 1 111 ? 33.177 0.673 -9.627 1.00 80.94 111 ALA A CA 1
ATOM 832 C C . ALA A 1 111 ? 34.113 -0.365 -8.975 1.00 80.94 111 ALA A C 1
ATOM 834 O O . ALA A 1 111 ? 35.270 -0.052 -8.693 1.00 80.94 111 ALA A O 1
ATOM 835 N N . LEU A 1 112 ? 33.652 -1.607 -8.776 1.00 84.38 112 LEU A N 1
ATOM 836 C CA . LEU A 1 112 ? 34.470 -2.708 -8.252 1.00 84.38 112 LEU A CA 1
ATOM 837 C C . LEU A 1 112 ? 35.455 -3.283 -9.279 1.00 84.38 112 LEU A C 1
ATOM 839 O O . LEU A 1 112 ? 36.490 -3.822 -8.889 1.00 84.38 112 LEU A O 1
ATOM 843 N N . VAL A 1 113 ? 35.184 -3.163 -10.582 1.00 82.50 113 VAL A N 1
ATOM 844 C CA . VAL A 1 113 ? 36.041 -3.742 -11.632 1.00 82.50 113 VAL A CA 1
ATOM 845 C C . VAL A 1 113 ? 37.470 -3.168 -11.598 1.00 82.50 113 VAL A C 1
ATOM 847 O O . VAL A 1 113 ? 38.412 -3.962 -11.537 1.00 82.50 113 VAL A O 1
ATOM 850 N N . PRO A 1 114 ? 37.691 -1.837 -11.553 1.00 78.12 114 PRO A N 1
ATOM 851 C CA .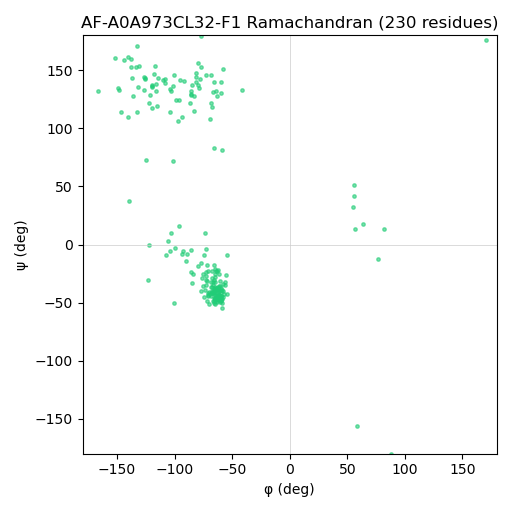 PRO A 1 114 ? 39.029 -1.268 -11.384 1.00 78.12 114 PRO A CA 1
ATOM 852 C C . PRO A 1 114 ? 39.709 -1.687 -10.077 1.00 78.12 114 PRO A C 1
ATOM 854 O O . PRO A 1 114 ? 40.917 -1.910 -10.076 1.00 78.12 114 PRO A O 1
ATOM 857 N N . VAL A 1 115 ? 38.948 -1.841 -8.984 1.00 78.31 115 VAL A N 1
ATOM 858 C CA . VAL A 1 115 ? 39.472 -2.286 -7.680 1.00 78.31 115 VAL A CA 1
ATOM 859 C C . VAL A 1 115 ? 40.032 -3.706 -7.781 1.00 78.31 115 VAL A C 1
ATOM 861 O O . VAL A 1 115 ? 41.146 -3.956 -7.331 1.00 78.31 115 VAL A O 1
ATOM 864 N N . ILE A 1 116 ? 39.303 -4.620 -8.429 1.00 78.50 116 ILE A N 1
ATOM 865 C CA . ILE A 1 116 ? 39.745 -6.005 -8.646 1.00 78.50 116 ILE A CA 1
ATOM 866 C C . ILE A 1 116 ? 40.955 -6.051 -9.587 1.00 78.50 116 ILE A C 1
ATOM 868 O O . ILE A 1 116 ? 41.902 -6.787 -9.328 1.00 78.50 116 ILE A O 1
ATOM 872 N N . ILE A 1 117 ? 40.965 -5.255 -10.660 1.00 76.19 117 ILE A N 1
ATOM 873 C CA . ILE A 1 117 ? 42.085 -5.209 -11.616 1.00 76.19 117 ILE A CA 1
ATOM 874 C C . ILE A 1 117 ? 43.363 -4.674 -10.955 1.00 76.19 117 ILE A C 1
ATOM 876 O O . ILE A 1 117 ? 44.452 -5.170 -11.248 1.00 76.19 117 ILE A O 1
ATOM 880 N N . ASN A 1 118 ? 43.239 -3.706 -10.044 1.00 71.94 118 ASN A N 1
ATOM 881 C CA . ASN A 1 118 ? 44.375 -3.120 -9.335 1.00 71.94 118 ASN A CA 1
ATOM 882 C C . ASN A 1 118 ? 45.061 -4.113 -8.378 1.00 71.94 118 ASN A C 1
ATOM 884 O O . ASN A 1 118 ? 46.249 -3.974 -8.121 1.00 71.94 118 ASN A O 1
ATOM 888 N N . ILE A 1 119 ? 44.369 -5.170 -7.927 1.00 69.50 119 ILE A N 1
ATOM 889 C CA . ILE A 1 119 ? 44.993 -6.284 -7.179 1.00 69.50 119 ILE A CA 1
ATOM 890 C C . ILE A 1 119 ? 46.054 -7.005 -8.033 1.00 69.50 119 ILE A C 1
ATOM 892 O O . ILE A 1 119 ? 46.985 -7.597 -7.495 1.00 69.50 119 ILE A O 1
ATOM 896 N N . PHE A 1 120 ? 45.940 -6.945 -9.364 1.00 68.50 120 PHE A N 1
ATOM 897 C CA . PHE A 1 120 ? 46.827 -7.644 -10.296 1.00 68.50 120 PHE A CA 1
ATOM 898 C C . PHE A 1 120 ? 47.806 -6.724 -11.045 1.00 68.50 120 PHE A C 1
ATOM 900 O O . PHE A 1 120 ? 48.680 -7.234 -11.750 1.00 68.50 120 PHE A O 1
ATOM 907 N N . LYS A 1 121 ? 47.671 -5.390 -10.952 1.00 62.78 121 LYS A N 1
ATOM 908 C CA . LYS A 1 121 ? 48.505 -4.423 -11.693 1.00 62.78 121 LYS A CA 1
ATOM 909 C C . LYS A 1 121 ? 48.746 -3.136 -10.891 1.00 62.78 121 LYS A C 1
ATOM 911 O O . LYS A 1 121 ? 47.837 -2.333 -10.744 1.00 62.78 121 LYS A O 1
ATOM 916 N N . ASP A 1 122 ? 49.997 -2.893 -10.503 1.00 62.12 122 ASP A N 1
ATOM 917 C CA . ASP A 1 122 ? 50.413 -1.864 -9.526 1.00 62.12 122 ASP A CA 1
ATOM 918 C C . ASP A 1 122 ? 50.379 -0.378 -9.965 1.00 62.12 122 ASP A C 1
ATOM 920 O O . ASP A 1 122 ? 50.892 0.481 -9.249 1.00 62.12 122 ASP A O 1
ATOM 924 N N . HIS A 1 123 ? 49.804 0.002 -11.112 1.00 57.19 123 HIS A N 1
ATOM 925 C CA . HIS A 1 123 ? 50.053 1.346 -11.680 1.00 57.19 123 HIS A CA 1
ATOM 926 C C . HIS A 1 123 ? 48.845 2.066 -12.298 1.00 57.19 123 HIS A C 1
ATOM 928 O O . HIS A 1 123 ? 48.993 2.769 -13.298 1.00 57.19 123 HIS A O 1
ATOM 934 N N . LEU A 1 124 ? 47.649 1.947 -11.720 1.00 59.31 124 LEU A N 1
ATOM 935 C CA . LEU A 1 124 ? 46.500 2.743 -12.168 1.00 59.31 124 LEU A CA 1
ATOM 936 C C . LEU A 1 124 ? 46.201 3.895 -11.205 1.00 59.31 124 LEU A C 1
ATOM 938 O O . LEU A 1 124 ? 46.129 3.709 -9.993 1.00 59.31 124 LEU A O 1
ATOM 942 N N . ASP A 1 125 ? 45.980 5.085 -11.770 1.00 69.62 125 ASP A N 1
ATOM 943 C CA . ASP A 1 125 ? 45.405 6.233 -11.066 1.00 69.62 125 ASP 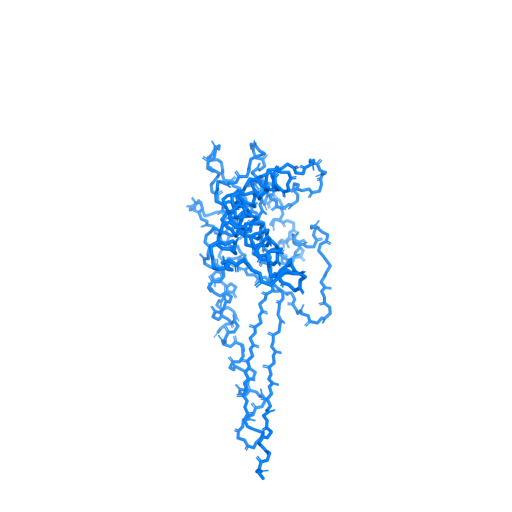A CA 1
ATOM 944 C C . ASP A 1 125 ? 43.952 5.898 -10.679 1.00 69.62 125 ASP A C 1
ATOM 946 O O . ASP A 1 125 ? 42.996 6.139 -11.425 1.00 69.62 125 ASP A O 1
ATOM 950 N N . MET A 1 126 ? 43.810 5.200 -9.547 1.00 69.31 126 MET A N 1
ATOM 951 C CA . MET A 1 126 ? 42.583 4.506 -9.149 1.00 69.31 126 MET A CA 1
ATOM 952 C C . MET A 1 126 ? 41.368 5.430 -9.103 1.00 69.31 126 MET A C 1
ATOM 954 O O . MET A 1 126 ? 40.270 5.002 -9.452 1.00 69.31 126 MET A O 1
ATOM 958 N N . GLY A 1 127 ? 41.552 6.692 -8.705 1.00 73.25 127 GLY A N 1
ATOM 959 C CA . GLY A 1 127 ? 40.449 7.633 -8.528 1.00 73.25 127 GLY A CA 1
ATOM 960 C C . GLY A 1 127 ? 39.678 7.883 -9.823 1.00 73.25 127 GLY A C 1
ATOM 961 O O . GLY A 1 127 ? 38.452 7.774 -9.842 1.00 73.25 127 GLY A O 1
ATOM 962 N N . MET A 1 128 ? 40.386 8.153 -10.925 1.00 79.62 128 MET A N 1
ATOM 963 C CA . MET A 1 128 ? 39.740 8.434 -12.212 1.00 79.62 128 MET A CA 1
ATOM 964 C C . MET A 1 128 ? 39.134 7.188 -12.856 1.00 79.62 128 MET A C 1
ATOM 966 O O . MET A 1 128 ? 38.069 7.276 -13.467 1.00 79.62 128 MET A O 1
ATOM 970 N N . TRP A 1 129 ? 39.763 6.022 -12.697 1.00 79.25 129 TRP A N 1
ATOM 971 C CA . TRP A 1 129 ? 39.239 4.770 -13.247 1.00 79.25 129 TRP A CA 1
ATOM 972 C C . TRP A 1 129 ? 37.991 4.282 -12.513 1.00 79.25 129 TRP A C 1
ATOM 974 O O . TRP A 1 129 ? 37.032 3.872 -13.165 1.00 79.25 129 TRP A O 1
ATOM 984 N N . ILE A 1 130 ? 37.969 4.377 -11.180 1.00 80.94 130 ILE A N 1
ATOM 985 C CA . ILE A 1 130 ? 36.781 4.060 -10.376 1.00 80.94 130 ILE A CA 1
ATOM 986 C C . ILE A 1 130 ? 35.647 5.022 -10.724 1.00 80.94 130 ILE A C 1
ATOM 988 O O . ILE A 1 130 ? 34.53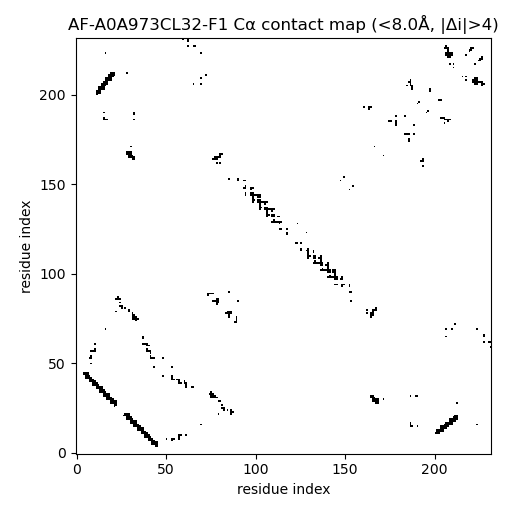3 4.575 -10.985 1.00 80.94 130 ILE A O 1
ATOM 992 N N . LEU A 1 131 ? 35.927 6.329 -10.788 1.00 80.38 131 LEU A N 1
ATOM 993 C CA . LEU A 1 131 ? 34.914 7.330 -11.116 1.00 80.38 131 LEU A CA 1
ATOM 994 C C . LEU A 1 131 ? 34.363 7.141 -12.538 1.00 80.38 131 LEU A C 1
ATOM 996 O O . LEU A 1 131 ? 33.149 7.152 -12.730 1.00 80.38 131 LEU A O 1
ATOM 1000 N N . GLY A 1 132 ? 35.233 6.916 -13.526 1.00 84.06 132 GLY A N 1
ATOM 1001 C CA . GLY A 1 132 ? 34.830 6.670 -14.910 1.00 84.06 132 GLY A CA 1
ATOM 1002 C C . GLY A 1 132 ? 33.992 5.398 -15.062 1.00 84.06 132 GLY A C 1
ATOM 1003 O O . GLY A 1 132 ? 32.952 5.422 -15.721 1.00 84.06 132 GLY A O 1
ATOM 1004 N N . ALA A 1 133 ? 34.395 4.307 -14.403 1.00 83.19 133 ALA A N 1
ATOM 1005 C CA . ALA A 1 133 ? 33.634 3.062 -14.403 1.00 83.19 133 ALA A CA 1
ATOM 1006 C C . ALA A 1 133 ? 32.281 3.222 -13.690 1.00 83.19 133 ALA A C 1
ATOM 1008 O O . ALA A 1 133 ? 31.266 2.768 -14.213 1.00 83.19 133 ALA A O 1
ATOM 1009 N N . ALA A 1 134 ? 32.237 3.929 -12.557 1.00 81.50 134 ALA A N 1
ATOM 1010 C CA . ALA A 1 134 ? 30.998 4.213 -11.836 1.00 81.50 134 ALA A CA 1
ATOM 1011 C C . ALA A 1 134 ? 30.015 5.039 -12.680 1.00 81.50 134 ALA A C 1
ATOM 1013 O O . ALA A 1 134 ? 28.836 4.698 -12.741 1.00 81.50 134 ALA A O 1
ATOM 1014 N N . ILE A 1 135 ? 30.487 6.081 -13.378 1.00 84.94 135 ILE A N 1
ATOM 1015 C CA . ILE A 1 135 ? 29.653 6.902 -14.273 1.00 84.94 135 ILE A CA 1
ATOM 1016 C C . ILE A 1 135 ? 29.111 6.058 -15.430 1.00 84.94 135 ILE A C 1
ATOM 1018 O O . ILE A 1 135 ? 27.919 6.123 -15.735 1.00 84.94 135 ILE A O 1
ATOM 1022 N N . LEU A 1 136 ? 29.959 5.236 -16.054 1.00 87.69 136 LEU A N 1
ATOM 1023 C CA . LEU A 1 136 ? 29.532 4.347 -17.132 1.00 87.69 136 LEU A CA 1
ATOM 1024 C C . LEU A 1 136 ? 28.483 3.338 -16.643 1.00 87.69 136 LEU A C 1
ATOM 1026 O O . LEU A 1 136 ? 27.444 3.173 -17.282 1.00 87.69 136 LEU A O 1
ATOM 1030 N N . GLY A 1 137 ? 28.723 2.708 -15.491 1.00 83.19 137 GLY A N 1
ATOM 1031 C CA . GLY A 1 137 ? 27.780 1.784 -14.866 1.00 83.19 137 GLY A CA 1
ATOM 1032 C C . GLY A 1 137 ? 26.463 2.458 -14.478 1.00 83.19 137 GLY A C 1
ATOM 1033 O O . GLY A 1 137 ? 25.401 1.872 -14.663 1.00 83.19 137 GLY A O 1
ATOM 1034 N N . PHE A 1 138 ? 26.507 3.713 -14.027 1.00 82.62 138 PHE A N 1
ATOM 1035 C CA . PHE A 1 138 ? 25.315 4.496 -13.705 1.00 82.62 138 PHE A CA 1
ATOM 1036 C C . PHE A 1 138 ? 24.463 4.783 -14.949 1.00 82.62 138 PHE A C 1
ATOM 1038 O O . PHE A 1 138 ? 23.257 4.547 -14.930 1.00 82.62 138 PHE A O 1
ATOM 1045 N N . ILE A 1 139 ? 25.079 5.219 -16.056 1.00 87.50 139 ILE A N 1
ATOM 1046 C CA . ILE A 1 139 ? 24.376 5.472 -17.328 1.00 87.50 139 ILE A CA 1
ATOM 1047 C C . ILE A 1 139 ? 23.763 4.177 -17.876 1.00 87.50 139 ILE A C 1
ATOM 1049 O O . ILE A 1 139 ? 22.590 4.157 -18.258 1.00 87.50 139 ILE A O 1
ATOM 1053 N N . LEU A 1 140 ? 24.529 3.082 -17.873 1.00 86.44 140 LEU A N 1
ATOM 1054 C CA . LEU A 1 140 ? 24.035 1.771 -18.298 1.00 86.44 140 LEU A CA 1
ATOM 1055 C C . LEU A 1 140 ? 22.895 1.281 -17.402 1.00 86.44 140 LEU A C 1
ATOM 1057 O O . LEU A 1 140 ? 21.918 0.728 -17.904 1.00 86.44 140 LEU A O 1
ATOM 1061 N N . GLY A 1 141 ? 22.982 1.522 -16.094 1.00 81.88 141 GLY A N 1
ATOM 1062 C CA . GLY A 1 141 ? 21.938 1.150 -15.153 1.00 81.88 141 GLY A CA 1
ATOM 1063 C C . GLY A 1 141 ? 20.681 2.011 -15.228 1.00 81.88 141 GLY A C 1
ATOM 1064 O O . GLY A 1 141 ? 19.604 1.478 -14.980 1.00 81.88 141 GLY A O 1
ATOM 1065 N N . ILE A 1 142 ? 20.763 3.272 -15.668 1.00 82.81 142 ILE A N 1
ATOM 1066 C CA . ILE A 1 142 ? 19.571 4.047 -16.052 1.00 82.81 142 ILE A CA 1
ATOM 1067 C C . ILE A 1 142 ? 18.889 3.398 -17.260 1.00 82.81 142 ILE A C 1
ATOM 1069 O O . ILE A 1 142 ? 17.683 3.168 -17.224 1.00 82.81 142 ILE A O 1
ATOM 1073 N N . GLY A 1 143 ? 19.648 3.072 -18.314 1.00 82.56 143 GLY A N 1
ATOM 1074 C CA . GLY A 1 143 ? 19.098 2.448 -19.523 1.00 82.56 143 GLY A CA 1
ATOM 1075 C C . GLY A 1 143 ? 18.461 1.084 -19.246 1.00 82.56 143 GLY A C 1
ATOM 1076 O O . GLY A 1 143 ? 17.328 0.831 -19.654 1.00 82.56 143 GLY A O 1
ATOM 1077 N N . LEU A 1 144 ? 19.154 0.225 -18.492 1.00 81.19 144 LEU A N 1
ATOM 1078 C CA . LEU A 1 144 ? 18.627 -1.068 -18.049 1.00 81.19 144 LEU A CA 1
ATOM 1079 C C . LEU A 1 144 ? 17.435 -0.901 -17.110 1.00 81.19 144 LEU A C 1
ATOM 1081 O O . LEU A 1 144 ? 16.441 -1.583 -17.311 1.00 81.19 144 LEU A O 1
ATOM 1085 N N . GLY A 1 145 ? 17.495 0.025 -16.152 1.00 74.00 145 GLY A N 1
ATOM 1086 C CA . GLY A 1 145 ? 16.396 0.321 -15.233 1.00 74.00 145 GLY A CA 1
ATOM 1087 C C . GLY A 1 145 ? 15.136 0.819 -15.940 1.00 74.00 145 GLY A C 1
ATOM 1088 O O . GLY A 1 145 ? 14.029 0.465 -15.551 1.00 74.00 145 GLY A O 1
ATOM 1089 N N . PHE A 1 146 ? 15.287 1.593 -17.016 1.00 74.75 146 PHE A N 1
ATOM 1090 C CA . PHE A 1 146 ? 14.171 2.006 -17.864 1.00 74.75 146 PHE A CA 1
ATOM 1091 C C . PHE A 1 146 ? 13.583 0.817 -18.636 1.00 74.75 146 PHE A C 1
ATOM 1093 O O . PHE A 1 146 ? 12.369 0.639 -18.663 1.00 74.75 146 PHE A O 1
ATOM 1100 N N . LEU A 1 147 ? 14.427 -0.048 -19.210 1.00 73.19 147 LEU A N 1
ATOM 1101 C CA . LEU A 1 147 ? 13.976 -1.258 -19.907 1.00 73.19 147 LEU A CA 1
ATOM 1102 C C . LEU A 1 147 ? 13.315 -2.271 -18.964 1.00 73.19 147 LEU A C 1
ATOM 1104 O O . LEU A 1 147 ? 12.312 -2.875 -19.337 1.00 73.19 147 LEU A O 1
ATOM 1108 N N . THR A 1 148 ? 13.847 -2.467 -17.755 1.00 68.00 148 THR A N 1
ATOM 1109 C CA . THR A 1 148 ? 13.248 -3.347 -16.744 1.00 68.00 148 THR A CA 1
ATOM 1110 C C . THR A 1 148 ? 11.990 -2.744 -16.146 1.00 68.00 148 THR A C 1
ATOM 1112 O O . THR A 1 148 ? 11.082 -3.492 -15.825 1.00 68.00 148 THR A O 1
ATOM 1115 N N . ALA A 1 149 ? 11.877 -1.420 -16.054 1.00 64.00 149 ALA A N 1
ATOM 1116 C CA . ALA A 1 149 ? 10.630 -0.775 -15.667 1.00 64.00 149 ALA A CA 1
ATOM 1117 C C . ALA A 1 149 ? 9.558 -0.840 -16.762 1.00 64.00 149 ALA A C 1
ATOM 1119 O O . ALA A 1 149 ? 8.387 -0.924 -16.429 1.00 64.00 149 ALA A O 1
ATOM 1120 N N . LEU A 1 150 ? 9.934 -0.830 -18.045 1.00 61.75 150 LEU A N 1
ATOM 1121 C CA . LEU A 1 150 ? 8.992 -1.043 -19.149 1.00 61.75 150 LEU A CA 1
ATOM 1122 C C . LEU A 1 150 ? 8.580 -2.514 -19.299 1.00 61.75 150 LEU A C 1
ATOM 1124 O O . LEU A 1 150 ? 7.448 -2.791 -19.664 1.00 61.75 150 LEU A O 1
ATOM 1128 N N . LYS A 1 151 ? 9.494 -3.461 -19.042 1.00 55.09 151 LYS A N 1
ATOM 1129 C CA . LYS A 1 151 ? 9.207 -4.907 -19.115 1.00 55.09 151 LYS A CA 1
ATOM 1130 C C . LYS A 1 151 ? 8.594 -5.477 -17.838 1.00 55.09 151 LYS A C 1
ATOM 1132 O O . LYS A 1 151 ? 7.851 -6.443 -17.898 1.00 55.09 151 LYS A O 1
ATOM 1137 N N . GLY A 1 152 ? 8.970 -4.933 -16.689 1.00 46.72 152 GLY A N 1
ATOM 1138 C CA . GLY A 1 152 ? 8.487 -5.326 -15.365 1.00 46.72 152 GLY A CA 1
ATOM 1139 C C . GLY A 1 152 ? 7.402 -4.400 -14.826 1.00 46.72 152 GLY A C 1
ATOM 1140 O O . GLY A 1 152 ? 6.901 -4.634 -13.733 1.00 46.72 152 GLY A O 1
ATOM 1141 N N . GLY A 1 153 ? 7.056 -3.341 -15.558 1.00 37.81 153 GLY A N 1
ATOM 1142 C CA . GLY A 1 153 ? 5.999 -2.412 -15.201 1.00 37.81 153 GLY A CA 1
ATOM 1143 C C . GLY A 1 153 ? 4.938 -2.365 -16.286 1.00 37.81 153 GLY A C 1
ATOM 1144 O O . GLY A 1 153 ? 5.232 -2.107 -17.448 1.00 37.81 153 GLY A O 1
ATOM 1145 N N . VAL A 1 154 ? 3.690 -2.534 -15.850 1.00 48.19 154 VAL A N 1
ATOM 1146 C CA . VAL A 1 154 ? 2.471 -2.055 -16.520 1.00 48.19 154 VAL A CA 1
ATOM 1147 C C . VAL A 1 154 ? 2.007 -2.874 -17.736 1.00 48.19 154 VAL A C 1
ATOM 1149 O O . VAL A 1 154 ? 0.866 -2.752 -18.162 1.00 48.19 154 VAL A O 1
ATOM 1152 N N . GLN A 1 155 ? 2.830 -3.779 -18.256 1.00 41.06 155 GLN A N 1
ATOM 1153 C CA . GLN A 1 155 ? 2.384 -4.852 -19.147 1.00 41.06 155 GLN A CA 1
ATOM 1154 C C . GLN A 1 155 ? 2.835 -6.194 -18.579 1.00 41.06 155 GLN A C 1
ATOM 1156 O O . GLN A 1 155 ? 3.762 -6.818 -19.092 1.00 41.06 155 GLN A O 1
ATOM 1161 N N . ARG A 1 156 ? 2.190 -6.645 -17.501 1.00 42.03 156 ARG A N 1
ATOM 1162 C CA . ARG A 1 156 ? 1.948 -8.081 -17.410 1.00 42.03 156 ARG A CA 1
ATOM 1163 C C . ARG A 1 156 ? 0.746 -8.354 -18.295 1.00 42.03 156 ARG A C 1
ATOM 1165 O O . ARG A 1 156 ? -0.157 -7.526 -18.386 1.00 42.03 156 ARG A O 1
ATOM 1172 N N . GLU A 1 157 ? 0.829 -9.434 -19.060 1.00 40.47 157 GLU A N 1
ATOM 1173 C CA . GLU A 1 157 ? -0.327 -9.996 -19.745 1.00 40.47 157 GLU A CA 1
ATOM 1174 C C . GLU A 1 157 ? -1.501 -9.945 -18.764 1.00 40.47 157 GLU A C 1
ATOM 1176 O O . GLU A 1 157 ? -1.302 -10.226 -17.584 1.00 40.47 157 GLU A O 1
ATOM 1181 N N . LEU A 1 158 ? -2.662 -9.472 -19.224 1.00 45.44 158 LEU A N 1
ATOM 1182 C CA . LEU A 1 158 ? -3.910 -9.561 -18.474 1.00 45.44 158 LEU A CA 1
ATOM 1183 C C . LEU A 1 158 ? -4.163 -11.050 -18.206 1.00 45.44 158 LEU A C 1
ATOM 1185 O O . LEU A 1 158 ? -4.890 -11.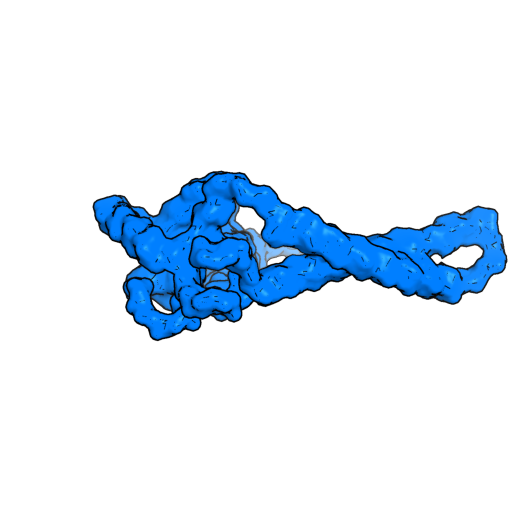697 -18.953 1.00 45.44 158 LEU A O 1
ATOM 1189 N N . ASP A 1 159 ? -3.517 -11.606 -17.187 1.00 46.62 159 ASP A N 1
ATOM 1190 C CA . ASP A 1 159 ? -4.070 -12.735 -16.476 1.00 46.62 159 ASP A CA 1
ATOM 1191 C C . ASP A 1 159 ? -5.402 -12.211 -15.936 1.00 46.62 159 ASP A C 1
ATOM 1193 O O . ASP A 1 159 ? -5.477 -11.105 -15.387 1.00 46.62 159 ASP A O 1
ATOM 1197 N N . GLU A 1 160 ? -6.469 -12.968 -16.170 1.00 48.53 160 GLU A N 1
ATOM 1198 C CA . GLU A 1 160 ? -7.858 -12.622 -15.831 1.00 48.53 160 GLU A CA 1
ATOM 1199 C C . GLU A 1 160 ? -8.042 -12.253 -14.335 1.00 48.53 160 GLU A C 1
ATOM 1201 O O . GLU A 1 160 ? -9.069 -11.699 -13.946 1.00 48.53 160 GLU A O 1
ATOM 1206 N N . ASP A 1 161 ? -7.009 -12.471 -13.515 1.00 50.22 161 ASP A N 1
ATOM 1207 C CA . ASP A 1 161 ? -6.936 -12.196 -12.084 1.00 50.22 161 ASP A CA 1
ATOM 1208 C C . ASP A 1 161 ? -6.521 -10.745 -11.725 1.00 50.22 161 ASP A C 1
ATOM 1210 O O . ASP A 1 161 ? -6.882 -10.257 -10.652 1.00 50.22 161 ASP A O 1
ATOM 1214 N N . GLU A 1 162 ? -5.825 -9.986 -12.592 1.00 51.38 162 GLU A N 1
ATOM 1215 C CA . GLU A 1 162 ? -5.383 -8.609 -12.254 1.00 51.38 162 GLU A CA 1
ATOM 1216 C C . GLU A 1 162 ? -6.538 -7.583 -12.220 1.00 51.38 162 GLU A C 1
ATOM 1218 O O . GLU A 1 162 ? -6.415 -6.531 -11.583 1.00 51.38 162 GLU A O 1
ATOM 1223 N N . THR A 1 163 ? -7.697 -7.895 -12.817 1.00 56.19 163 THR A N 1
ATOM 1224 C CA . THR A 1 163 ? -8.926 -7.089 -12.669 1.00 56.19 163 THR A CA 1
ATOM 1225 C C . THR A 1 163 ? -9.487 -7.103 -11.251 1.00 56.19 163 THR A C 1
ATOM 1227 O O . THR A 1 163 ? -10.248 -6.208 -10.903 1.00 56.19 163 THR A O 1
ATOM 1230 N N . ILE A 1 164 ? -9.091 -8.056 -10.401 1.00 70.44 164 ILE A N 1
ATOM 1231 C CA . ILE A 1 164 ? -9.579 -8.119 -9.020 1.00 70.44 164 ILE A CA 1
ATOM 1232 C C . ILE A 1 164 ? -8.983 -6.980 -8.184 1.00 70.44 164 ILE A C 1
ATOM 1234 O O . ILE A 1 164 ? -9.598 -6.566 -7.217 1.00 70.44 164 ILE A O 1
ATOM 1238 N N . LEU A 1 165 ? -7.845 -6.386 -8.558 1.00 83.94 165 LEU A N 1
ATOM 1239 C CA . LEU A 1 165 ? -7.215 -5.310 -7.774 1.00 83.94 165 LEU A CA 1
ATOM 1240 C C . LEU A 1 165 ? -7.926 -3.951 -7.882 1.00 83.94 165 LEU A C 1
ATOM 1242 O O . LEU A 1 165 ? -7.592 -3.013 -7.152 1.00 83.94 165 LEU A O 1
ATOM 1246 N N . SER A 1 166 ? -8.895 -3.824 -8.788 1.00 89.62 166 SER A N 1
ATOM 1247 C CA . SER A 1 166 ? -9.603 -2.575 -9.056 1.00 89.62 166 SER A CA 1
ATOM 1248 C C . SER A 1 166 ? -11.039 -2.811 -9.506 1.00 89.62 166 SER A C 1
ATOM 1250 O O . SER A 1 166 ? -11.277 -3.592 -10.417 1.00 89.62 166 SER A O 1
ATOM 1252 N N . MET A 1 167 ? -11.982 -2.063 -8.947 1.00 90.38 167 MET A N 1
ATOM 1253 C CA . MET A 1 167 ? -13.400 -2.109 -9.296 1.00 90.38 167 MET A CA 1
ATOM 1254 C C . MET A 1 167 ? -13.853 -0.755 -9.843 1.00 90.38 167 MET A C 1
ATOM 1256 O O . MET A 1 167 ? -13.367 0.298 -9.415 1.00 90.38 167 MET A O 1
ATOM 1260 N N . ASP A 1 168 ? -14.789 -0.766 -10.788 1.00 91.25 168 ASP A N 1
ATOM 1261 C CA . ASP A 1 168 ? -15.589 0.426 -11.067 1.00 91.25 168 ASP A CA 1
ATOM 1262 C C . ASP A 1 168 ? -16.667 0.605 -9.983 1.00 91.25 168 ASP A C 1
ATOM 1264 O O . ASP A 1 168 ? -16.752 -0.176 -9.033 1.00 91.25 168 ASP A O 1
ATOM 1268 N N . ASP A 1 169 ? -17.466 1.664 -10.092 1.00 90.88 169 ASP A N 1
ATOM 1269 C CA . ASP A 1 169 ? -18.489 1.967 -9.090 1.00 90.88 169 ASP A CA 1
ATOM 1270 C C . ASP A 1 169 ? -19.634 0.933 -9.067 1.00 90.88 169 ASP A C 1
ATOM 1272 O O . ASP A 1 169 ? -20.219 0.714 -8.008 1.00 90.88 169 ASP A O 1
ATOM 1276 N N . GLU A 1 170 ? -19.946 0.280 -10.193 1.00 89.69 170 GLU A N 1
ATOM 1277 C CA . GLU A 1 170 ? -21.011 -0.732 -10.265 1.00 89.69 170 GLU A CA 1
ATOM 1278 C C . GLU A 1 170 ? -20.580 -2.013 -9.544 1.00 89.69 170 GLU A C 1
ATOM 1280 O O . GLU A 1 170 ? -21.292 -2.506 -8.665 1.00 89.69 170 GLU A O 1
ATOM 1285 N N . PHE A 1 171 ? -19.374 -2.503 -9.844 1.00 89.75 171 PHE A N 1
ATOM 1286 C CA . PHE A 1 171 ? -18.786 -3.650 -9.155 1.00 89.75 171 PHE A CA 1
ATOM 1287 C C . PHE A 1 171 ? -18.525 -3.360 -7.677 1.00 89.75 171 PHE A C 1
ATOM 1289 O O . PHE A 1 171 ? -18.780 -4.225 -6.839 1.00 89.75 171 PHE A O 1
ATOM 1296 N N . LEU A 1 172 ? -18.069 -2.148 -7.338 1.00 91.69 172 LEU A N 1
ATOM 1297 C CA . LEU A 1 172 ? -17.880 -1.755 -5.945 1.00 91.69 172 LEU A CA 1
ATOM 1298 C C . LEU A 1 172 ? -19.204 -1.799 -5.181 1.00 91.69 172 LEU A C 1
ATOM 1300 O O . LEU A 1 172 ? -19.242 -2.353 -4.088 1.00 91.69 172 LEU A O 1
ATOM 1304 N N . GLN A 1 173 ? -20.283 -1.236 -5.730 1.00 91.81 173 GLN A N 1
ATOM 1305 C CA . GLN A 1 173 ? -21.572 -1.230 -5.042 1.00 91.81 173 GLN A CA 1
ATOM 1306 C C . GLN A 1 173 ? -22.095 -2.654 -4.829 1.00 91.81 173 GLN A C 1
ATOM 1308 O O . GLN A 1 173 ? -22.493 -2.988 -3.718 1.00 91.81 173 GLN A O 1
ATOM 1313 N N . ALA A 1 174 ? -22.012 -3.510 -5.852 1.00 91.56 174 ALA A N 1
ATOM 1314 C CA . ALA A 1 174 ? -22.395 -4.915 -5.728 1.00 91.56 174 ALA A CA 1
ATOM 1315 C C . ALA A 1 174 ? -21.581 -5.648 -4.646 1.00 91.56 174 ALA A C 1
ATOM 1317 O O . ALA A 1 174 ? -22.132 -6.446 -3.887 1.00 91.56 174 ALA A O 1
ATOM 1318 N N . HIS A 1 175 ? -20.281 -5.356 -4.545 1.00 92.31 175 HIS A N 1
ATOM 1319 C CA . HIS A 1 175 ? -19.411 -5.892 -3.498 1.00 92.31 175 HIS A CA 1
ATOM 1320 C C . HIS A 1 175 ? -19.813 -5.397 -2.103 1.00 92.31 175 HIS A C 1
ATOM 1322 O O . HIS A 1 175 ? -19.928 -6.195 -1.174 1.00 92.31 175 HIS A O 1
ATOM 1328 N N . LEU A 1 176 ? -20.076 -4.096 -1.952 1.00 92.75 176 LEU A N 1
ATOM 1329 C CA . LEU A 1 176 ? -20.521 -3.508 -0.686 1.00 92.75 176 LEU A CA 1
ATOM 1330 C C . LEU A 1 176 ? -21.865 -4.082 -0.226 1.00 92.75 176 LEU A C 1
ATOM 1332 O O . LEU A 1 176 ? -22.009 -4.403 0.953 1.00 92.75 176 LEU A O 1
ATOM 1336 N N . ASP A 1 177 ? -22.814 -4.252 -1.145 1.00 92.56 177 ASP A N 1
ATOM 1337 C CA . ASP A 1 177 ? -24.127 -4.826 -0.851 1.00 92.56 177 ASP A CA 1
ATOM 1338 C C . ASP A 1 177 ? -23.987 -6.288 -0.393 1.00 92.56 177 ASP A C 1
ATOM 1340 O O . ASP A 1 177 ? -24.511 -6.663 0.657 1.00 92.56 177 ASP A O 1
ATOM 1344 N N . ALA A 1 178 ? -23.198 -7.096 -1.112 1.00 93.00 178 ALA A N 1
ATOM 1345 C CA . ALA A 1 178 ? -22.943 -8.491 -0.752 1.00 93.00 178 ALA A CA 1
ATOM 1346 C C . ALA A 1 178 ? -22.248 -8.631 0.614 1.00 93.00 178 ALA A C 1
ATOM 1348 O O . ALA A 1 178 ? -22.594 -9.516 1.403 1.00 93.00 178 ALA A O 1
ATOM 1349 N N . CYS A 1 179 ? -21.283 -7.761 0.924 1.00 93.31 179 CYS A N 1
ATOM 1350 C CA . CYS A 1 179 ? -20.636 -7.735 2.235 1.00 93.31 179 CYS A CA 1
ATOM 1351 C C . CYS A 1 179 ? -21.600 -7.287 3.341 1.00 93.31 179 CYS A C 1
ATOM 1353 O O . CYS A 1 179 ? -21.607 -7.893 4.411 1.00 93.31 179 CYS A O 1
ATOM 1355 N N . GLY A 1 180 ? -22.449 -6.290 3.077 1.00 90.88 180 GLY A N 1
ATOM 1356 C CA . GLY A 1 180 ? -23.452 -5.804 4.026 1.00 90.88 180 GLY A CA 1
ATOM 1357 C C . GLY A 1 180 ? -24.512 -6.850 4.378 1.00 90.88 180 GLY A C 1
ATOM 1358 O O . GLY A 1 180 ? -24.909 -6.953 5.536 1.00 90.88 180 GLY A O 1
ATOM 1359 N N . GLU A 1 181 ? -24.934 -7.675 3.416 1.00 92.25 181 GLU A N 1
ATOM 1360 C CA . GLU A 1 181 ? -25.879 -8.776 3.658 1.00 92.25 181 GLU A CA 1
ATOM 1361 C C . GLU A 1 181 ? -25.309 -9.877 4.565 1.00 92.25 181 GLU A C 1
ATOM 1363 O O . GLU A 1 181 ? -26.061 -10.526 5.294 1.00 92.25 181 GLU A O 1
ATOM 1368 N N . ASN A 1 182 ? -23.990 -10.086 4.524 1.00 90.88 182 ASN A N 1
ATOM 1369 C CA . ASN A 1 182 ? -23.309 -11.161 5.247 1.00 90.88 182 ASN A CA 1
ATOM 1370 C C . ASN A 1 182 ? -22.529 -10.683 6.484 1.00 90.88 182 ASN A C 1
ATOM 1372 O O . ASN A 1 182 ? -21.893 -11.507 7.139 1.00 90.88 182 ASN A O 1
ATOM 1376 N N . ASP A 1 183 ? -22.597 -9.388 6.813 1.00 90.38 183 ASP A N 1
ATOM 1377 C CA . ASP A 1 183 ? -21.846 -8.755 7.909 1.00 90.38 183 ASP A CA 1
ATOM 1378 C C . ASP A 1 183 ? -20.324 -8.979 7.788 1.00 90.38 183 ASP A C 1
ATOM 1380 O O . ASP A 1 183 ? -19.624 -9.312 8.746 1.00 90.38 183 ASP A O 1
ATOM 1384 N N . TYR A 1 184 ? -19.805 -8.859 6.562 1.00 92.44 184 TYR A N 1
ATOM 1385 C CA . TYR A 1 184 ? -18.382 -9.015 6.259 1.00 92.44 184 TYR A CA 1
ATOM 1386 C C . TYR A 1 184 ? -17.682 -7.667 6.116 1.00 92.44 184 TYR A C 1
ATOM 1388 O O . TYR A 1 184 ? -18.238 -6.723 5.558 1.00 92.44 184 TYR A O 1
ATOM 1396 N N . ASP A 1 185 ? -16.412 -7.604 6.533 1.00 93.12 185 ASP A N 1
ATOM 1397 C CA . ASP A 1 185 ? -15.564 -6.455 6.219 1.00 93.12 185 ASP A CA 1
ATOM 1398 C C . ASP A 1 185 ? -15.290 -6.427 4.702 1.00 93.12 185 ASP A C 1
ATOM 1400 O O . ASP A 1 185 ? -14.681 -7.368 4.167 1.00 93.12 185 ASP A O 1
ATOM 1404 N N . PRO A 1 186 ? -15.717 -5.372 3.987 1.00 93.75 186 PRO A N 1
ATOM 1405 C CA . PRO A 1 186 ? -15.601 -5.318 2.536 1.00 93.75 186 PRO A CA 1
ATOM 1406 C C . PRO A 1 186 ? -14.152 -5.254 2.051 1.00 93.75 186 PRO A C 1
ATOM 1408 O O . PRO A 1 186 ? -13.846 -5.808 0.997 1.00 93.75 186 PRO A O 1
ATOM 1411 N N . ILE A 1 187 ? -13.242 -4.627 2.799 1.00 94.69 187 ILE A N 1
ATOM 1412 C CA . ILE A 1 187 ? -11.833 -4.511 2.407 1.00 94.69 187 ILE A CA 1
ATOM 1413 C C . ILE A 1 187 ? -11.110 -5.834 2.601 1.00 94.69 187 ILE A C 1
ATOM 1415 O O . ILE A 1 187 ? -10.380 -6.261 1.710 1.00 94.69 187 ILE A O 1
ATOM 1419 N N . LEU A 1 188 ? -11.319 -6.499 3.738 1.00 93.50 188 LEU A N 1
ATOM 1420 C CA . LEU A 1 188 ? -10.667 -7.784 3.992 1.00 93.50 188 LEU A CA 1
ATOM 1421 C C . LEU A 1 188 ? -11.190 -8.862 3.049 1.00 93.50 188 LEU A C 1
ATOM 1423 O O . LEU A 1 188 ? -10.402 -9.632 2.508 1.00 93.50 188 LEU A O 1
ATOM 1427 N N . THR A 1 189 ? -12.501 -8.873 2.795 1.00 93.44 189 THR A N 1
ATOM 1428 C CA . THR A 1 189 ? -13.105 -9.780 1.810 1.00 93.44 189 THR A CA 1
ATOM 1429 C C . THR A 1 189 ? -12.494 -9.554 0.434 1.00 93.44 189 THR A C 1
ATOM 1431 O O . THR A 1 189 ? -12.072 -10.507 -0.218 1.00 93.44 189 THR A O 1
ATOM 1434 N N . TRP A 1 190 ? -12.375 -8.291 0.018 1.00 92.50 190 TRP A N 1
ATOM 1435 C CA . TRP A 1 190 ? -11.759 -7.944 -1.255 1.00 92.50 190 TRP A CA 1
ATOM 1436 C C . TRP A 1 190 ? -10.292 -8.386 -1.324 1.00 92.50 190 TRP A C 1
ATOM 1438 O O . TRP A 1 190 ? -9.895 -9.013 -2.303 1.00 92.50 190 TRP A O 1
ATOM 1448 N N . LEU A 1 191 ? -9.501 -8.151 -0.273 1.00 91.19 191 LEU A N 1
ATOM 1449 C CA . LEU A 1 191 ? -8.109 -8.601 -0.222 1.00 91.19 191 LEU A CA 1
ATOM 1450 C C . LEU A 1 191 ? -8.002 -10.120 -0.396 1.00 91.19 191 LEU A C 1
ATOM 1452 O O . LEU A 1 191 ? -7.191 -10.590 -1.188 1.00 91.19 191 LEU A O 1
ATOM 1456 N N . LEU A 1 192 ? -8.842 -10.895 0.287 1.00 90.00 192 LEU A N 1
ATOM 1457 C CA . LEU A 1 192 ? -8.830 -12.356 0.174 1.00 90.00 192 LEU A CA 1
ATOM 1458 C C . LEU A 1 192 ? -9.221 -12.834 -1.234 1.00 90.00 192 LEU A C 1
ATOM 1460 O O . LEU A 1 192 ? -8.674 -13.826 -1.713 1.00 90.00 192 LEU A O 1
ATOM 1464 N N . MET A 1 193 ? -10.095 -12.107 -1.941 1.00 87.75 193 MET A N 1
ATOM 1465 C CA . MET A 1 193 ? -10.421 -12.399 -3.345 1.00 87.75 193 MET A CA 1
ATOM 1466 C C . MET A 1 193 ? -9.222 -12.230 -4.285 1.00 87.75 193 MET A C 1
ATOM 1468 O O . MET A 1 193 ? -9.200 -12.859 -5.338 1.00 87.75 193 MET A O 1
ATOM 1472 N N . THR A 1 194 ? -8.210 -11.436 -3.913 1.00 83.81 194 THR A N 1
ATOM 1473 C CA . THR A 1 194 ? -6.963 -11.302 -4.694 1.00 83.81 194 THR A CA 1
ATOM 1474 C C . THR A 1 194 ? -6.053 -12.535 -4.603 1.00 83.81 194 THR A C 1
ATOM 1476 O O . THR A 1 194 ? -5.002 -12.569 -5.240 1.00 83.81 194 THR A O 1
ATOM 1479 N N . GLY A 1 195 ? -6.426 -13.541 -3.801 1.00 84.25 195 GLY A N 1
ATOM 1480 C CA . GLY A 1 195 ? -5.584 -14.700 -3.504 1.00 84.25 195 GLY A CA 1
ATOM 1481 C C . GLY A 1 195 ? -4.555 -14.441 -2.402 1.00 84.25 195 GLY A C 1
ATOM 1482 O O . GLY A 1 195 ? -3.629 -15.231 -2.236 1.00 84.25 195 GLY A O 1
ATOM 1483 N N . PHE A 1 196 ? -4.691 -13.341 -1.653 1.00 85.19 196 PHE A N 1
ATOM 1484 C CA . PHE A 1 196 ? -3.841 -13.064 -0.500 1.00 85.19 196 PHE A CA 1
ATOM 1485 C C . PHE A 1 196 ? -4.021 -14.134 0.585 1.00 85.19 196 PHE A C 1
ATOM 1487 O O . PHE A 1 196 ? -5.136 -14.389 1.045 1.00 85.19 196 PHE A O 1
ATOM 1494 N N . GLU A 1 197 ? -2.909 -14.710 1.037 1.00 86.81 197 GLU A N 1
ATOM 1495 C CA . GLU A 1 197 ? -2.871 -15.657 2.149 1.00 86.81 197 GLU A CA 1
ATOM 1496 C C . GLU A 1 197 ? -2.318 -14.953 3.401 1.00 86.81 197 GLU A C 1
ATOM 1498 O O . GLU A 1 197 ? -1.148 -14.556 3.413 1.00 86.81 197 GLU A O 1
ATOM 1503 N N . PRO A 1 198 ? -3.128 -14.764 4.460 1.00 82.56 198 PRO A N 1
ATOM 1504 C CA . PRO A 1 198 ? -2.668 -14.110 5.677 1.00 82.56 198 PRO A CA 1
ATOM 1505 C C . PRO A 1 198 ? -1.597 -14.943 6.388 1.00 82.56 198 PRO A C 1
ATOM 1507 O O . PRO A 1 198 ? -1.702 -16.163 6.500 1.00 82.56 198 PRO A O 1
ATOM 1510 N N . SER A 1 199 ? -0.576 -14.261 6.906 1.00 84.00 199 SER A N 1
ATOM 1511 C CA . SER A 1 199 ? 0.444 -14.868 7.764 1.00 84.00 199 SER A CA 1
ATOM 1512 C C . SER A 1 199 ? -0.081 -15.051 9.190 1.00 84.00 199 SER A C 1
ATOM 1514 O O . SER A 1 199 ? -0.738 -14.159 9.726 1.00 84.00 199 SER A O 1
ATOM 1516 N N . ASP A 1 200 ? 0.289 -16.155 9.842 1.00 80.88 200 ASP A N 1
ATOM 1517 C CA . ASP A 1 200 ? -0.045 -16.418 11.251 1.00 80.88 200 ASP A CA 1
ATOM 1518 C C . ASP A 1 200 ? 0.580 -15.385 12.216 1.00 80.88 200 ASP A C 1
ATOM 1520 O O . ASP A 1 200 ? 0.082 -15.173 13.323 1.00 80.88 200 ASP A O 1
ATOM 1524 N N . ASP A 1 201 ? 1.663 -14.722 11.797 1.00 84.38 201 ASP A N 1
ATOM 1525 C CA . ASP A 1 201 ? 2.479 -13.844 12.647 1.00 84.38 201 ASP A CA 1
ATOM 1526 C C . ASP A 1 201 ? 2.063 -12.360 12.608 1.00 84.38 201 ASP A C 1
ATOM 1528 O O . ASP A 1 201 ? 2.627 -11.536 13.340 1.00 84.38 201 ASP A O 1
ATOM 1532 N N . ALA A 1 202 ? 1.105 -11.990 11.752 1.00 85.81 202 ALA A N 1
ATOM 1533 C CA . ALA A 1 202 ? 0.667 -10.609 11.573 1.00 85.81 202 ALA A CA 1
ATOM 1534 C C . ALA A 1 202 ? -0.860 -10.544 11.402 1.00 85.81 202 ALA A C 1
ATOM 1536 O O . ALA A 1 202 ? -1.367 -10.956 10.358 1.00 85.81 202 ALA A O 1
ATOM 1537 N N . PRO A 1 203 ? -1.620 -10.017 12.383 1.00 88.44 203 PRO A N 1
ATOM 1538 C CA . PRO A 1 203 ? -3.052 -9.831 12.215 1.00 88.44 203 PRO A CA 1
ATOM 1539 C C . PRO A 1 203 ? -3.343 -8.903 11.037 1.00 88.44 203 PRO A C 1
ATOM 1541 O O . PRO A 1 203 ? -2.667 -7.889 10.831 1.00 88.44 203 PRO A O 1
ATOM 1544 N N . LEU A 1 204 ? -4.381 -9.274 10.295 1.00 91.94 204 LEU A N 1
ATOM 1545 C CA . LEU A 1 204 ? -4.898 -8.525 9.166 1.00 91.94 204 LEU A CA 1
ATOM 1546 C C . LEU A 1 204 ? -5.888 -7.458 9.653 1.00 91.94 204 LEU A C 1
ATOM 1548 O O . LEU A 1 204 ? -6.814 -7.768 10.403 1.00 91.94 204 LEU A O 1
ATOM 1552 N N . ILE A 1 205 ? -5.694 -6.208 9.233 1.00 92.44 205 ILE A N 1
ATOM 1553 C CA . ILE A 1 205 ? -6.498 -5.057 9.659 1.00 92.44 205 ILE A CA 1
ATOM 1554 C C . ILE A 1 205 ? -7.038 -4.302 8.444 1.00 92.44 205 ILE A C 1
ATOM 1556 O O . ILE A 1 205 ? -6.306 -3.967 7.512 1.00 92.44 205 ILE A O 1
ATOM 1560 N N . SER A 1 206 ? -8.328 -3.980 8.486 1.00 94.12 206 SER A N 1
ATOM 1561 C CA . SER A 1 206 ? -8.964 -3.080 7.529 1.00 94.12 206 SER A CA 1
ATOM 1562 C C . SER A 1 206 ? -8.742 -1.633 7.945 1.00 94.12 206 SER A C 1
ATOM 1564 O O . SER A 1 206 ? -9.025 -1.244 9.077 1.00 94.12 206 SER A O 1
ATOM 1566 N N . LEU A 1 207 ? -8.248 -0.815 7.021 1.00 94.56 207 LEU A N 1
ATOM 1567 C CA . LEU A 1 207 ? -8.226 0.641 7.156 1.00 94.56 207 LEU A CA 1
ATOM 1568 C C . LEU A 1 207 ? -9.421 1.281 6.446 1.00 94.56 207 LEU A C 1
ATOM 1570 O O . LEU A 1 207 ? -9.370 2.474 6.152 1.00 94.56 207 LEU A O 1
ATOM 1574 N N . GLY A 1 208 ? -10.458 0.513 6.107 1.00 93.69 208 GLY A N 1
ATOM 1575 C CA . GLY A 1 208 ? -11.628 1.003 5.388 1.00 93.69 208 GLY A CA 1
ATOM 1576 C C . GLY A 1 208 ? -11.296 1.631 4.031 1.00 93.69 208 GLY A C 1
ATOM 1577 O O . GLY A 1 208 ? -10.268 1.356 3.401 1.00 93.69 208 GLY A O 1
ATOM 1578 N N . PHE A 1 209 ? -12.185 2.508 3.581 1.00 93.56 209 PHE A N 1
ATOM 1579 C CA . PHE A 1 209 ? -12.095 3.174 2.292 1.00 93.56 209 PHE A CA 1
ATOM 1580 C C . PHE A 1 209 ? -11.741 4.661 2.398 1.00 93.56 209 PHE A C 1
ATOM 1582 O O . PHE A 1 209 ? -12.263 5.391 3.242 1.00 93.56 209 PHE A O 1
ATOM 1589 N N . ASN A 1 210 ? -10.931 5.147 1.460 1.00 92.62 210 ASN A N 1
ATOM 1590 C CA . ASN A 1 210 ? -10.644 6.568 1.299 1.00 92.62 210 ASN A CA 1
ATOM 1591 C C . ASN A 1 210 ? -11.077 7.058 -0.091 1.00 92.62 210 ASN A C 1
ATOM 1593 O O . ASN A 1 210 ? -10.546 6.601 -1.108 1.00 92.62 210 ASN A O 1
ATOM 1597 N N . ASP A 1 211 ? -12.036 7.988 -0.133 1.00 90.62 211 ASP A N 1
ATOM 1598 C CA . ASP A 1 211 ? -12.564 8.555 -1.376 1.00 90.62 211 ASP A CA 1
ATOM 1599 C C . ASP A 1 211 ? -11.894 9.893 -1.722 1.00 90.62 211 ASP A C 1
ATOM 1601 O O . ASP A 1 211 ? -12.181 10.944 -1.144 1.00 90.62 211 ASP A O 1
ATOM 1605 N N . TYR A 1 212 ? -11.016 9.865 -2.723 1.00 88.81 212 TYR A N 1
ATOM 1606 C CA . TYR A 1 212 ? -10.349 11.047 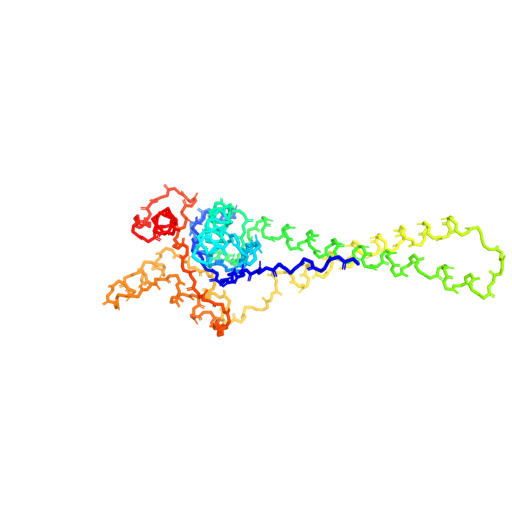-3.262 1.00 88.81 212 TYR A CA 1
ATOM 1607 C C . TYR A 1 212 ? -11.057 11.665 -4.475 1.00 88.81 212 TYR A C 1
ATOM 1609 O O . TYR A 1 212 ? -10.646 12.752 -4.897 1.00 88.81 212 TYR A O 1
ATOM 1617 N N . SER A 1 213 ? -12.083 11.012 -5.032 1.00 82.62 213 SER A N 1
ATOM 1618 C CA . SER A 1 213 ? -12.892 11.533 -6.152 1.00 82.62 213 SER A CA 1
ATOM 1619 C C . SER A 1 213 ? -13.901 12.603 -5.704 1.00 82.62 213 SER A C 1
ATOM 1621 O O . SER A 1 213 ? -14.422 13.365 -6.515 1.00 82.62 213 SER A O 1
ATOM 1623 N N . LYS A 1 214 ? -14.167 12.688 -4.387 1.00 72.94 214 LYS A N 1
ATOM 1624 C CA . LYS A 1 214 ? -15.105 13.630 -3.745 1.00 72.94 214 LYS A CA 1
ATOM 1625 C C . LYS A 1 214 ? -16.579 13.460 -4.145 1.00 72.94 214 LYS A C 1
ATOM 1627 O O . LYS A 1 214 ? -17.364 14.375 -3.906 1.00 72.94 214 LYS A O 1
ATOM 1632 N N . GLN A 1 215 ? -16.963 12.321 -4.722 1.00 76.44 215 GLN A N 1
ATOM 1633 C CA . GLN A 1 215 ? -18.359 12.052 -5.096 1.00 76.44 215 GLN A CA 1
ATOM 1634 C C . GLN A 1 215 ? -19.181 11.396 -3.967 1.00 76.44 215 GLN A C 1
ATOM 1636 O O . GLN A 1 215 ? -20.396 11.325 -4.094 1.00 76.44 215 GLN A O 1
ATOM 1641 N N . GLN A 1 216 ? -18.546 10.994 -2.854 1.00 67.25 216 GLN A N 1
ATOM 1642 C CA . GLN A 1 216 ? -19.197 10.514 -1.620 1.00 67.25 216 GLN A CA 1
ATOM 1643 C C . GLN A 1 216 ? -20.157 9.331 -1.829 1.00 67.25 216 GLN A C 1
ATOM 1645 O O . GLN A 1 216 ? -21.295 9.352 -1.372 1.00 67.25 216 GLN A O 1
ATOM 1650 N N . ILE A 1 217 ? -19.683 8.280 -2.498 1.00 75.50 217 ILE A N 1
ATOM 1651 C CA . ILE A 1 217 ? -20.435 7.015 -2.620 1.00 75.50 217 ILE A CA 1
ATOM 1652 C C . ILE A 1 217 ? -20.218 6.118 -1.388 1.00 75.50 217 ILE A C 1
ATOM 1654 O O . ILE A 1 217 ? -21.064 5.303 -1.043 1.00 75.50 217 ILE A O 1
ATOM 1658 N N . ILE A 1 218 ? -19.094 6.292 -0.694 1.00 84.25 218 ILE A N 1
ATOM 1659 C CA . ILE A 1 218 ? -18.657 5.415 0.393 1.00 84.25 218 ILE A CA 1
ATOM 1660 C C . ILE A 1 218 ? -19.275 5.870 1.730 1.00 84.25 218 ILE A C 1
ATOM 1662 O O . ILE A 1 218 ? -19.024 7.012 2.134 1.00 84.25 218 ILE A O 1
ATOM 1666 N N . PRO A 1 219 ? -20.038 5.006 2.432 1.00 85.38 219 PRO A N 1
ATOM 1667 C CA . PRO A 1 219 ? -20.567 5.293 3.765 1.00 85.38 219 PRO A CA 1
ATOM 1668 C C . PRO A 1 219 ? -19.467 5.611 4.786 1.00 85.38 219 PRO A C 1
ATOM 1670 O O . PRO A 1 219 ? -18.340 5.118 4.688 1.00 85.38 219 PRO A O 1
ATOM 1673 N N . TYR A 1 220 ? -19.792 6.431 5.788 1.00 85.56 220 TYR A N 1
ATOM 1674 C CA . TYR A 1 220 ? -18.822 6.849 6.806 1.00 85.56 220 TYR A CA 1
ATOM 1675 C C . TYR A 1 220 ? -18.305 5.662 7.621 1.00 85.56 220 TYR A C 1
ATOM 1677 O O . TYR A 1 220 ? -17.119 5.600 7.936 1.00 85.56 220 TYR A O 1
ATOM 1685 N N . GLU A 1 221 ? -19.187 4.713 7.911 1.00 87.12 221 GLU A N 1
ATOM 1686 C CA . GLU A 1 221 ? -18.966 3.548 8.764 1.00 87.12 221 GLU A CA 1
ATOM 1687 C C . GLU A 1 221 ? -17.851 2.645 8.232 1.00 87.12 221 GLU A C 1
ATOM 1689 O O . GLU A 1 221 ? -17.115 2.051 9.008 1.00 87.12 221 GLU A O 1
ATOM 1694 N N . ILE A 1 222 ? -17.681 2.593 6.908 1.00 87.81 222 ILE A N 1
ATOM 1695 C CA . ILE A 1 222 ? -16.627 1.812 6.249 1.00 87.81 222 ILE A CA 1
ATOM 1696 C C . ILE A 1 222 ? -15.463 2.688 5.767 1.00 87.81 222 ILE A C 1
ATOM 1698 O O . ILE A 1 222 ? -14.606 2.238 5.005 1.00 87.81 222 ILE A O 1
ATOM 1702 N N . SER A 1 223 ? -15.431 3.962 6.164 1.00 89.81 223 SER A N 1
ATOM 1703 C CA . SER A 1 223 ? -14.384 4.899 5.762 1.00 89.81 223 SER A CA 1
ATOM 1704 C C . SER A 1 223 ? -13.107 4.717 6.583 1.00 89.81 223 SER A C 1
ATOM 1706 O O . SER A 1 223 ? -13.128 4.303 7.742 1.00 89.81 223 SER A O 1
ATOM 1708 N N . SER A 1 224 ? -11.972 5.127 6.018 1.00 88.00 224 SER A N 1
ATOM 1709 C CA . SER A 1 224 ? -10.700 5.154 6.742 1.00 88.00 224 SER A CA 1
ATOM 1710 C C . SER A 1 224 ? -10.695 6.095 7.937 1.00 88.00 224 SER A C 1
ATOM 1712 O O . SER A 1 224 ? -9.868 5.929 8.825 1.00 88.00 224 SER A O 1
ATOM 1714 N N . VAL A 1 225 ? -11.585 7.089 7.971 1.00 87.12 225 VAL A N 1
ATOM 1715 C CA . VAL A 1 225 ? -11.704 7.979 9.129 1.00 87.12 225 VAL A CA 1
ATOM 1716 C C . VAL A 1 225 ? -12.305 7.209 10.301 1.00 87.12 225 VAL A C 1
ATOM 1718 O O . VAL A 1 225 ? -11.683 7.173 11.357 1.00 87.12 225 VAL A O 1
ATOM 1721 N N . ALA A 1 226 ? -13.434 6.526 10.087 1.00 86.69 226 ALA A N 1
ATOM 1722 C CA . ALA A 1 226 ? -14.072 5.704 11.113 1.00 86.69 226 ALA A CA 1
ATOM 1723 C C . ALA A 1 226 ? -13.143 4.580 11.603 1.00 86.69 226 ALA A C 1
ATOM 1725 O O . ALA A 1 226 ? -12.922 4.446 12.803 1.00 86.69 226 ALA A O 1
ATOM 1726 N N . ALA A 1 227 ? -12.495 3.856 10.682 1.00 86.12 227 ALA A N 1
ATOM 1727 C CA . ALA A 1 227 ? -11.564 2.782 11.038 1.00 86.12 227 ALA A CA 1
ATOM 1728 C C . ALA A 1 227 ? -10.381 3.272 11.900 1.00 86.12 227 ALA A C 1
ATOM 1730 O O . ALA A 1 227 ? -9.935 2.585 12.815 1.00 86.12 227 ALA A O 1
ATOM 1731 N N . LEU A 1 228 ? -9.858 4.475 11.634 1.00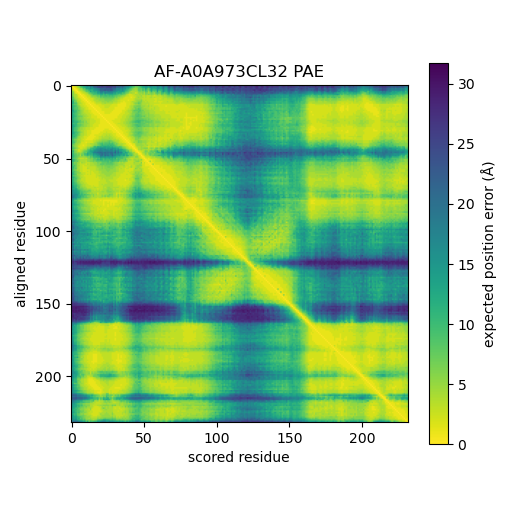 85.12 228 LEU A N 1
ATOM 1732 C CA . LEU A 1 228 ? -8.768 5.049 12.429 1.00 85.12 228 LEU A CA 1
ATOM 1733 C C . LEU A 1 228 ? -9.234 5.589 13.789 1.00 85.12 228 LEU A C 1
ATOM 1735 O O . LEU A 1 228 ? -8.432 5.592 14.722 1.00 85.12 228 LEU A O 1
ATOM 1739 N N . GLU A 1 229 ? -10.487 6.039 13.909 1.00 85.25 229 GLU A N 1
ATOM 1740 C CA . GLU A 1 229 ? -11.089 6.440 15.189 1.00 85.25 229 GLU A CA 1
ATOM 1741 C C . GLU A 1 229 ? -11.267 5.245 16.134 1.00 85.25 229 GLU A C 1
ATOM 1743 O O . GLU A 1 229 ? -11.066 5.395 17.333 1.00 85.25 229 GLU A O 1
ATOM 1748 N N . GLU A 1 230 ? -11.567 4.054 15.614 1.00 81.81 230 GLU A N 1
ATOM 1749 C CA . GLU A 1 230 ? -11.680 2.829 16.423 1.00 81.81 230 GLU A CA 1
ATOM 1750 C C . GLU A 1 230 ? -10.324 2.290 16.915 1.00 81.81 230 GLU A C 1
ATOM 1752 O O . GLU A 1 230 ? -10.252 1.583 17.922 1.00 81.81 230 GLU A O 1
ATOM 1757 N N . LEU A 1 231 ? -9.232 2.633 16.224 1.00 75.56 231 LEU A N 1
ATOM 1758 C CA . LEU A 1 231 ? -7.871 2.195 16.553 1.00 75.56 231 LEU A CA 1
ATOM 1759 C C . LEU A 1 231 ? -7.161 3.082 17.602 1.00 75.56 231 LEU A C 1
ATOM 1761 O O . LEU A 1 231 ? -6.022 2.766 17.975 1.00 75.56 231 LEU A O 1
ATOM 1765 N N . GLY A 1 232 ? -7.763 4.195 18.047 1.00 60.41 232 GLY A N 1
ATOM 1766 C CA . GLY A 1 232 ? -7.133 5.232 18.889 1.00 60.41 232 GLY A CA 1
ATOM 1767 C C . GLY A 1 232 ? -7.976 5.719 20.062 1.00 60.41 232 GLY A C 1
ATOM 1768 O O . GLY A 1 232 ? -7.373 6.401 20.927 1.00 60.41 232 GLY A O 1
#

Mean predicted aligned error: 9.91 Å

Radius of gyration: 23.83 Å; Cα contacts (8 Å, |Δi|>4): 354; chains: 1; bounding box: 76×30×56 Å

Sequence (232 aa):
MPIIAYKTVTINIHYAQGRRIDCEHCHQPFTYITDGDESAQSTGLPLVSSDEGMGKSAMKGLSKSLASVAGKKNTGHGICPHCSQYQGWMVRNSLTKNIGCCSFGIAFVFALVPVIINIFKDHLDMGMWILGAAILGFILGIGLGFLTALKGGVQRELDEDETILSMDDEFLQAHLDACGENDYDPILTWLLMTGFEPSDDAPLISLGFNDYSKQQIIPYEISSVAALEELG

Foldseek 3Di:
DDDQDKDKDKAKAKEKEKEWDQAPPPRAIKIFMDIDMDMFMFIDGPVPDDPVNRVVVRLVVRLVVLVVVLPDRLDDWAADPVPRFTHPSQLVVLLCVLLVCQLQVQLVVQLCPLVVVCVVPVDDPSVVSSVVSSVVSNVVSNVVSNVCSVVVPSDDPPPVLRNLRMGHPVVLVVLVVVCVVVVHLSRVVSCVSSVDDDDPRHYYAYLFYDYPSPPPPGDPCRHNVVSSVVSD

Secondary structure (DSSP, 8-state):
------EEEEEEEEEEEEEEEE-TTT--EEEEEEEEEEEEEEEE-TTT--HHHHHHHHHHHHHHHHHHHHH-SS-S----TTT----HHHHHHHHHHHHHHHHHHHHHHHHHHHHHHHTT-S---HHHHHHHHHHHHHHHHHHHHHHHHHHSSS-----TTGGGGEE-HHHHHHHHHHHHHHT--HHHHHHHHTT----TTS-EEEEEEEE-S-S--S-GGGBHHHHHHHT-

Solvent-accessible surface area (backbone atoms only — not comparable to full-atom values): 12779 Å² total; per-residue (Å²): 130,89,84,82,72,73,42,75,45,75,50,52,32,33,40,34,32,35,39,31,35,54,38,86,84,79,63,49,63,34,32,25,49,30,72,52,77,50,71,20,71,24,76,37,45,74,92,79,46,51,70,68,60,35,48,52,50,14,48,55,49,33,45,53,49,50,55,55,57,74,65,52,83,92,67,61,64,47,50,35,75,89,76,73,44,68,42,71,67,48,56,49,53,48,36,52,53,34,22,49,53,32,15,54,53,36,12,50,57,36,30,46,48,51,58,59,51,46,78,78,42,96,80,67,71,56,70,61,49,28,50,53,30,22,52,51,19,28,56,51,11,39,55,49,8,49,52,48,26,56,62,74,36,96,57,68,77,85,52,88,65,65,58,66,37,20,34,40,66,68,59,44,50,55,47,47,52,57,20,63,76,68,78,45,61,55,49,55,53,50,47,46,72,66,68,57,75,84,56,95,84,28,59,79,42,62,41,28,32,45,73,72,60,75,76,77,83,72,58,64,84,52,15,32,66,46,38,51,60,77,63,108

Nearest PDB structures (foldseek):
  5ec5-assembly1_C  TM=4.729E-01  e=1.843E+00  Eisenia fetida
  6yfb-assembly1_AA  TM=4.573E-01  e=3.985E+00  Leviviridae sp.
  3nz3-assembly1_A  TM=3.437E-01  e=4.711E-01  Streptococcus pneumoniae R6
  4tw1-assembly1_G  TM=6.565E-01  e=9.701E+00  Staphylococcus aureus subsp. aureus USA300_TCH1516

pLDDT: mean 81.72, std 11.88, range [37.81, 95.31]